Protein AF-B0W0T5-F1 (afdb_monomer_lite)

Foldseek 3Di:
DDDPCQVFDFQDDDQFKTKTWRDAAFFKTKIFMDTPDPDPDDFDWKWKWKDQDVVVVDIHTQDIDPDRMDIRGRHHGFGKIKMKMWTWHQDPPPRDTDTPDIDPITIDHHDPPALDLVNLLVCLLVVPLVSNLVSCVVPLVSQQPDDPQHGSLLSNLVVVDVSSNVSSVVSPRDQQQAGPPWSHGSLLSCLLVVVLVVNVVSVVSPHDQCDATNQQDGSLLSNLVSVDPVSNVSSVVSPHDQCRAGNVRDGSVNSSCVVPVDDPDPDDDD

Secondary structure (DSSP, 8-state):
--------EEEEE-SSEEEEEEEE-SS-EEEEEEESS--SS---EEEEEEES-GGG---EEEEEESSSEEEE-SPPTT-EEEEEEEEEEE-TTT-PEEEEEE---EEEE---SS--HHHHHHHHHTT-HHHHHHHHHH-GGGTT--BTTB-HHHHHHHHT-HHHHHHHHHTT--TT---TTT---HHHHHHHTT-HHHHHHHHHTT--TT-B-TTS-BHHHHHHHTT-HHHHHHHHHTT--TT-B-TT--BHHHHHHHHHHS-S------

Radius of gyration: 27.16 Å; chains: 1; bounding box: 78×28×78 Å

Structure (mmCIF, N/CA/C/O backbone):
data_AF-B0W0T5-F1
#
_entry.id   AF-B0W0T5-F1
#
loop_
_atom_site.group_PDB
_atom_site.id
_atom_site.type_symbol
_atom_site.label_atom_id
_atom_site.label_alt_id
_atom_site.label_comp_id
_atom_site.label_asym_id
_atom_site.label_entity_id
_atom_site.label_seq_id
_atom_site.pdbx_PDB_ins_code
_atom_site.Cartn_x
_atom_site.Cartn_y
_atom_site.Cartn_z
_atom_site.occupancy
_atom_site.B_iso_or_equiv
_atom_site.auth_seq_id
_atom_site.auth_comp_id
_atom_site.auth_asym_id
_atom_site.auth_atom_id
_atom_site.pdbx_PDB_model_num
ATOM 1 N N . MET A 1 1 ? -41.696 17.000 19.005 1.00 43.19 1 MET A N 1
ATOM 2 C CA . MET A 1 1 ? -41.778 15.576 19.389 1.00 43.19 1 MET A CA 1
ATOM 3 C C . MET A 1 1 ? -41.978 14.769 18.123 1.00 43.19 1 MET A C 1
ATOM 5 O O . MET A 1 1 ? -42.972 15.038 17.474 1.00 43.19 1 MET A O 1
ATOM 9 N N . THR A 1 2 ? -41.011 13.900 17.798 1.00 26.08 2 THR A N 1
ATOM 10 C CA . THR A 1 2 ? -41.046 12.695 16.924 1.00 26.08 2 THR A CA 1
ATOM 11 C C . THR A 1 2 ? -39.589 12.376 16.552 1.00 26.08 2 THR A C 1
ATOM 13 O O . THR A 1 2 ? -39.023 12.951 15.631 1.00 26.08 2 THR A O 1
ATOM 16 N N . THR A 1 3 ? -38.872 11.714 17.468 1.00 33.84 3 THR A N 1
ATOM 17 C CA . THR A 1 3 ? -38.389 10.324 17.297 1.00 33.84 3 THR A CA 1
ATOM 18 C C . THR A 1 3 ? -37.252 10.170 16.281 1.00 33.84 3 THR A C 1
ATOM 20 O O . THR A 1 3 ? -37.437 9.573 15.226 1.00 33.84 3 THR A O 1
ATOM 23 N N . SER A 1 4 ? -36.036 10.610 16.633 1.00 29.81 4 SER A N 1
ATOM 24 C CA . SER A 1 4 ? -34.835 9.936 16.127 1.00 29.81 4 SER A CA 1
ATOM 25 C C . SER A 1 4 ? -34.549 8.762 17.060 1.00 29.81 4 SER A C 1
ATOM 27 O O . SER A 1 4 ? -33.814 8.890 18.038 1.00 29.81 4 SER A O 1
ATOM 29 N N . LEU A 1 5 ? -35.184 7.622 16.796 1.00 37.16 5 LEU A N 1
ATOM 30 C CA . LEU A 1 5 ? -34.704 6.339 17.299 1.00 37.16 5 LEU A CA 1
ATOM 31 C C . LEU A 1 5 ? -33.315 6.125 16.686 1.00 37.16 5 LEU A C 1
ATOM 33 O O . LEU A 1 5 ? -33.179 5.540 15.615 1.00 37.16 5 LEU A O 1
ATOM 37 N N . THR A 1 6 ? -32.270 6.646 17.331 1.00 46.19 6 THR A N 1
ATOM 38 C CA . THR A 1 6 ? -30.921 6.117 17.156 1.00 46.1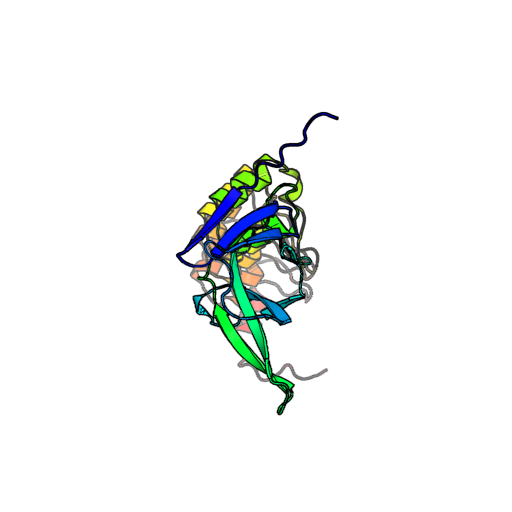9 6 THR A CA 1
ATOM 39 C C . THR A 1 6 ? -31.005 4.682 17.631 1.00 46.19 6 THR A C 1
ATOM 41 O O . THR A 1 6 ? -31.057 4.434 18.832 1.00 46.19 6 THR A O 1
ATOM 44 N N . SER A 1 7 ? -31.138 3.750 16.692 1.00 56.19 7 SER A N 1
ATOM 45 C CA . SER A 1 7 ? -31.133 2.321 16.969 1.00 56.19 7 SER A CA 1
ATOM 46 C C . SER A 1 7 ? -29.789 1.976 17.610 1.00 56.19 7 SER A C 1
ATOM 48 O O . SER A 1 7 ? -28.787 1.790 16.916 1.00 56.19 7 SER A O 1
ATOM 50 N N . GLU A 1 8 ? -29.745 1.980 18.937 1.00 71.94 8 GLU A N 1
ATOM 51 C CA . GLU A 1 8 ? -28.566 1.602 19.698 1.00 71.94 8 GLU A CA 1
ATOM 52 C C . GLU A 1 8 ? -28.256 0.136 19.398 1.00 71.94 8 GLU A C 1
ATOM 54 O O . GLU A 1 8 ? -29.043 -0.765 19.691 1.00 71.94 8 GLU A O 1
ATOM 59 N N . LYS A 1 9 ? -27.117 -0.115 18.751 1.00 83.25 9 LYS A N 1
ATOM 60 C CA . LYS A 1 9 ? -26.714 -1.473 18.384 1.00 83.25 9 LYS A CA 1
ATOM 61 C C . LYS A 1 9 ? -25.960 -2.094 19.551 1.00 83.25 9 LYS A C 1
ATOM 63 O O . LYS A 1 9 ? -24.908 -1.586 19.931 1.00 83.25 9 LYS A O 1
ATOM 68 N N . LEU A 1 10 ? -26.453 -3.209 20.083 1.00 87.12 10 LEU A N 1
ATOM 69 C CA . LEU A 1 10 ? -25.720 -3.988 21.080 1.00 87.12 10 LEU A CA 1
ATOM 70 C C . LEU A 1 10 ? -24.402 -4.491 20.465 1.00 87.12 10 LEU A C 1
ATOM 72 O O . LEU A 1 10 ? -24.407 -5.204 19.462 1.00 87.12 10 LEU A O 1
ATOM 76 N N . LEU A 1 11 ? -23.273 -4.082 21.041 1.00 82.62 11 LEU A N 1
ATOM 77 C CA . LEU A 1 11 ? -21.939 -4.528 20.626 1.00 82.62 11 LEU A CA 1
ATOM 78 C C . LEU A 1 11 ? -21.482 -5.745 21.413 1.00 82.62 11 LEU A C 1
ATOM 80 O O . LEU A 1 11 ? -20.774 -6.597 20.882 1.00 82.62 11 LEU A O 1
ATOM 84 N N . HIS A 1 12 ? -21.839 -5.779 22.690 1.00 82.38 12 HIS A N 1
ATOM 85 C CA . HIS A 1 12 ? -21.390 -6.795 23.616 1.00 82.38 12 HIS A CA 1
ATOM 86 C C . HIS A 1 12 ? -22.365 -6.895 24.781 1.00 82.38 12 HIS A C 1
ATOM 88 O O . HIS A 1 12 ? -22.849 -5.879 25.283 1.00 82.38 12 HIS A O 1
ATOM 94 N N . ALA A 1 13 ? -22.637 -8.122 25.199 1.00 83.88 13 ALA A N 1
ATOM 95 C CA . ALA A 1 13 ? -23.357 -8.427 26.416 1.00 83.88 13 ALA A CA 1
ATOM 96 C C . ALA A 1 13 ? -22.646 -9.589 27.101 1.00 83.88 13 ALA A C 1
ATOM 98 O O . ALA A 1 13 ? -22.350 -10.594 26.457 1.00 83.88 13 ALA A O 1
ATOM 99 N N . ASP A 1 14 ? -22.401 -9.425 28.388 1.00 79.62 14 ASP A N 1
ATOM 100 C CA . ASP A 1 14 ? -21.868 -10.441 29.285 1.00 79.62 14 ASP A CA 1
ATOM 101 C C . ASP A 1 14 ? -22.707 -10.438 30.579 1.00 79.62 14 ASP A C 1
ATOM 103 O O . ASP A 1 14 ? -23.635 -9.632 30.730 1.00 79.62 14 ASP A O 1
ATOM 107 N N . ALA A 1 15 ? -22.390 -11.320 31.526 1.00 74.50 15 ALA A N 1
ATOM 108 C CA . ALA A 1 15 ? -23.046 -11.436 32.824 1.00 74.50 15 ALA A CA 1
ATOM 109 C C . ALA A 1 15 ? -23.161 -10.086 33.553 1.00 74.50 15 ALA A C 1
ATOM 111 O O . ALA A 1 15 ? -24.146 -9.835 34.239 1.00 74.50 15 ALA A O 1
ATOM 112 N N . HIS A 1 16 ? -22.198 -9.180 33.353 1.00 75.81 16 HIS A N 1
ATOM 113 C CA . HIS A 1 16 ? -22.129 -7.920 34.092 1.00 75.81 16 HIS A CA 1
ATOM 114 C C . HIS A 1 16 ? -22.447 -6.677 33.254 1.00 75.81 16 HIS A C 1
ATOM 116 O O . HIS A 1 16 ? -23.051 -5.743 33.778 1.00 75.81 16 HIS A O 1
ATOM 122 N N . PHE A 1 17 ? -22.044 -6.638 31.980 1.00 80.69 17 PHE A N 1
ATOM 123 C CA . PHE A 1 17 ? -22.116 -5.436 31.142 1.00 80.69 17 PHE A CA 1
ATOM 124 C C . PHE A 1 17 ? -22.963 -5.663 29.899 1.00 80.69 17 PHE A C 1
ATOM 126 O O . PHE A 1 17 ? -22.828 -6.678 29.220 1.00 80.69 17 PHE A O 1
ATOM 133 N N . ARG A 1 18 ? -23.733 -4.643 29.522 1.00 87.44 18 ARG A N 1
ATOM 134 C CA . ARG A 1 18 ? -24.263 -4.477 28.168 1.00 87.44 18 ARG A CA 1
ATOM 135 C C . ARG A 1 18 ? -23.692 -3.202 27.584 1.00 87.44 18 ARG A C 1
ATOM 137 O O . ARG A 1 18 ? -23.860 -2.132 28.157 1.00 87.44 18 ARG A O 1
ATOM 144 N N . VAL A 1 19 ? -23.002 -3.317 26.457 1.00 88.81 19 VAL A N 1
ATOM 145 C CA . VAL A 1 19 ? -22.379 -2.187 25.766 1.00 88.81 19 VAL A CA 1
ATOM 146 C C . VAL A 1 19 ? -23.093 -1.958 24.446 1.00 88.81 19 VAL A C 1
ATOM 148 O O . VAL A 1 19 ? -23.155 -2.839 23.585 1.00 88.81 19 VAL A O 1
ATOM 151 N N . TYR A 1 20 ? -23.588 -0.743 24.276 1.00 89.81 20 TYR A N 1
ATOM 152 C CA . TYR A 1 20 ? -24.306 -0.276 23.106 1.00 89.81 20 TYR A CA 1
ATOM 153 C C . TYR A 1 20 ? -23.454 0.715 22.320 1.00 89.81 20 TYR A C 1
ATOM 155 O O . TYR A 1 20 ? -22.785 1.590 22.874 1.00 89.81 20 TYR A O 1
ATOM 163 N N . LEU A 1 21 ? -23.499 0.591 21.000 1.00 88.94 21 LEU A N 1
ATOM 164 C CA . LEU A 1 21 ? -22.973 1.578 20.073 1.00 88.94 21 LEU A CA 1
ATOM 165 C C . LEU A 1 21 ? -23.977 2.724 19.953 1.00 88.94 21 LEU A C 1
ATOM 167 O O . LEU A 1 21 ? -25.096 2.515 19.485 1.00 88.94 21 LEU A O 1
ATOM 171 N N . THR A 1 22 ? -23.557 3.929 20.327 1.00 88.12 22 THR A N 1
ATOM 172 C CA . THR A 1 22 ? -24.389 5.140 20.220 1.00 88.12 22 THR A CA 1
ATOM 173 C C . THR A 1 22 ? -24.015 5.998 19.025 1.00 88.12 22 THR A C 1
ATOM 175 O O . THR A 1 22 ? -24.871 6.628 18.410 1.00 88.12 22 THR A O 1
ATOM 178 N N . LYS A 1 23 ? -22.726 6.030 18.674 1.00 83.62 23 LYS A N 1
ATOM 179 C CA . LYS A 1 23 ? -22.216 6.825 17.559 1.00 83.62 23 LYS A CA 1
ATOM 180 C C . LYS A 1 23 ? -21.109 6.069 16.848 1.00 83.62 23 LYS A C 1
ATOM 182 O O . LYS A 1 23 ? -20.213 5.525 17.480 1.00 83.62 23 LYS A O 1
ATOM 187 N N . GLN A 1 24 ? -21.125 6.079 15.528 1.00 82.00 24 GLN A N 1
ATOM 188 C CA . GLN A 1 24 ? -20.044 5.524 14.726 1.00 82.00 24 GLN A CA 1
ATOM 189 C C . GLN A 1 24 ? -19.794 6.489 13.578 1.00 82.00 24 GLN A C 1
ATOM 191 O O . GLN A 1 24 ? -20.719 6.879 12.877 1.00 82.00 24 GLN A O 1
ATOM 196 N N . THR A 1 25 ? -18.559 6.951 13.444 1.00 75.75 25 THR A N 1
ATOM 197 C CA . THR A 1 25 ? -18.150 7.898 12.397 1.00 75.75 25 THR A CA 1
ATOM 198 C C . THR A 1 25 ? -16.776 7.498 11.863 1.00 75.75 25 THR A C 1
ATOM 200 O O . THR A 1 25 ? -16.216 6.477 12.267 1.00 75.75 25 THR A O 1
ATOM 203 N N . THR A 1 26 ? -16.204 8.326 10.991 1.00 70.06 26 THR A N 1
ATOM 204 C CA . THR A 1 26 ? -14.867 8.130 10.417 1.00 70.06 26 THR A CA 1
ATOM 205 C C . THR A 1 26 ? -13.738 8.217 11.452 1.00 70.06 26 THR A C 1
ATOM 207 O O . THR A 1 26 ? -12.742 7.514 11.320 1.00 70.06 26 THR A O 1
ATOM 210 N N . SER A 1 27 ? -13.872 9.037 12.499 1.00 76.88 27 SER A N 1
ATOM 211 C CA . SER A 1 27 ? -12.811 9.257 13.504 1.00 76.88 27 SER A CA 1
ATOM 212 C C . SER A 1 27 ? -13.282 9.186 14.953 1.00 76.88 27 SER A C 1
ATOM 214 O O . SER A 1 27 ? -12.505 9.407 15.886 1.00 76.88 27 SER A O 1
ATOM 216 N N . THR A 1 28 ? -14.565 8.898 15.161 1.00 84.44 28 THR A N 1
ATOM 217 C CA . THR A 1 28 ? -15.159 8.812 16.494 1.00 84.44 28 THR A CA 1
ATOM 218 C C . THR A 1 28 ? -16.041 7.585 16.626 1.00 84.44 28 THR A C 1
ATOM 220 O O . THR A 1 28 ? -16.782 7.242 15.698 1.00 84.44 28 THR A O 1
ATOM 223 N N . ILE A 1 29 ? -15.959 6.944 17.788 1.00 88.12 29 ILE A N 1
ATOM 224 C CA . ILE A 1 29 ? -16.852 5.863 18.189 1.00 88.12 29 ILE A CA 1
ATOM 225 C C . ILE A 1 29 ? -17.407 6.208 19.569 1.00 88.12 29 ILE A C 1
ATOM 227 O O . ILE A 1 29 ? -16.659 6.499 20.501 1.00 88.12 29 ILE A O 1
ATOM 231 N N . GLY A 1 30 ? -18.729 6.226 19.666 1.00 89.69 30 GLY A N 1
ATOM 232 C CA . GLY A 1 30 ? -19.492 6.452 20.877 1.00 89.69 30 GLY A CA 1
ATOM 233 C C . GLY A 1 30 ? -20.049 5.151 21.426 1.00 89.69 30 GLY A C 1
ATOM 234 O O . GLY A 1 30 ? -20.623 4.353 20.681 1.00 89.69 30 GLY A O 1
ATOM 235 N N . PHE A 1 31 ? -19.901 4.972 22.730 1.00 91.06 31 PHE A N 1
ATOM 236 C CA . PHE A 1 31 ? -20.435 3.841 23.468 1.00 91.06 31 PHE A CA 1
ATOM 237 C C . PHE A 1 31 ? -21.294 4.341 24.621 1.00 91.06 31 PHE A C 1
ATOM 239 O O . PHE A 1 31 ? -21.000 5.377 25.218 1.00 91.06 31 PHE A O 1
ATOM 246 N N . ARG A 1 32 ? -22.322 3.571 24.950 1.00 91.19 32 ARG A N 1
ATOM 247 C CA . ARG A 1 32 ? -23.075 3.650 26.201 1.00 91.19 32 ARG A CA 1
ATOM 248 C C . ARG A 1 32 ? -23.056 2.267 26.821 1.00 91.19 32 ARG A C 1
ATOM 250 O O . ARG A 1 32 ? -23.092 1.281 26.087 1.00 91.19 32 ARG A O 1
ATOM 257 N N . TRP A 1 33 ? -22.956 2.174 28.134 1.00 89.94 33 TRP A N 1
ATOM 258 C CA . TRP A 1 33 ? -23.000 0.887 28.813 1.00 89.94 33 TRP A CA 1
ATOM 259 C C . TRP A 1 33 ? -23.976 0.920 29.972 1.00 89.94 33 TRP A C 1
ATOM 261 O O . TRP A 1 33 ? -24.101 1.932 30.652 1.00 89.94 33 TRP A O 1
ATOM 271 N N . ASP A 1 34 ? -24.614 -0.222 30.188 1.00 87.44 34 ASP A N 1
ATOM 272 C CA . ASP A 1 34 ? -25.500 -0.490 31.311 1.00 87.44 34 ASP A CA 1
ATOM 273 C C . ASP A 1 34 ? -25.025 -1.755 32.026 1.00 87.44 34 ASP A C 1
ATOM 275 O O . ASP A 1 34 ? -24.369 -2.616 31.426 1.00 87.44 34 ASP A O 1
ATOM 279 N N . PHE A 1 35 ? -25.385 -1.892 33.300 1.00 82.56 35 PHE A N 1
ATOM 280 C CA . PHE A 1 35 ? -25.158 -3.133 34.028 1.00 82.56 35 PHE A CA 1
ATOM 281 C C . PHE A 1 35 ? -26.371 -4.050 33.945 1.00 82.56 35 PHE A C 1
ATOM 283 O O . PHE A 1 35 ? -27.515 -3.600 34.011 1.00 82.56 35 PHE A O 1
ATOM 290 N N . THR A 1 36 ? -26.109 -5.348 33.819 1.00 76.25 36 THR A N 1
ATOM 291 C CA . THR A 1 36 ? -27.157 -6.377 33.874 1.00 76.25 36 THR A CA 1
ATOM 292 C C . THR A 1 36 ? -27.713 -6.520 35.295 1.00 76.25 36 THR A C 1
ATOM 294 O O . THR A 1 36 ? -28.901 -6.773 35.466 1.00 76.25 36 THR A O 1
ATOM 297 N N . GLU A 1 37 ? -26.869 -6.283 36.302 1.00 74.75 37 GLU A N 1
ATOM 298 C CA . GLU A 1 37 ? -27.216 -6.261 37.723 1.00 74.75 37 GLU A CA 1
ATOM 299 C C . GLU A 1 37 ? -26.702 -4.965 38.361 1.00 74.75 37 GLU A C 1
ATOM 301 O O . GLU A 1 37 ? -25.606 -4.517 38.006 1.00 74.75 37 GLU A O 1
ATOM 306 N N . PRO A 1 38 ? -27.435 -4.355 39.310 1.00 69.38 38 PRO A N 1
ATOM 307 C CA . PRO A 1 38 ? -26.933 -3.196 40.035 1.00 69.38 38 PRO A CA 1
ATOM 308 C C . PRO A 1 38 ? -25.589 -3.532 40.688 1.00 69.38 38 PRO A C 1
ATOM 310 O O . PRO A 1 38 ? -25.411 -4.597 41.281 1.00 69.38 38 PRO A O 1
ATOM 313 N N . LEU A 1 39 ? -24.621 -2.624 40.556 1.00 67.62 39 LEU A N 1
ATOM 314 C CA . LEU A 1 39 ? -23.343 -2.762 41.244 1.00 67.62 39 LEU A CA 1
ATOM 315 C C . LEU A 1 39 ? -23.615 -2.803 42.753 1.00 67.62 39 LEU A C 1
ATOM 317 O O . LEU A 1 39 ? -24.067 -1.816 43.325 1.00 67.62 39 LEU A O 1
ATOM 321 N N . ALA A 1 40 ? -23.330 -3.942 43.387 1.00 63.88 40 ALA A N 1
ATOM 322 C CA . ALA A 1 40 ? -23.451 -4.109 44.838 1.00 63.88 40 ALA A CA 1
ATOM 323 C C . ALA A 1 40 ? -22.491 -3.193 45.623 1.00 63.88 40 ALA A C 1
ATOM 325 O O . ALA A 1 40 ? -22.645 -2.991 46.822 1.00 63.88 40 ALA A O 1
ATOM 326 N N . GLU A 1 41 ? -21.495 -2.641 44.935 1.00 68.94 41 GLU A N 1
ATOM 327 C CA . GLU A 1 41 ? -20.380 -1.898 45.490 1.00 68.94 41 GLU A CA 1
ATOM 328 C C . GLU A 1 41 ? -20.287 -0.501 44.847 1.00 68.94 41 GLU A C 1
ATOM 330 O O . GLU A 1 41 ? -20.342 -0.409 43.616 1.00 68.94 41 GLU A O 1
ATOM 335 N N . PRO A 1 42 ? -20.108 0.588 45.628 1.00 71.44 42 PRO A N 1
ATOM 336 C CA . PRO A 1 42 ? -19.939 1.933 45.075 1.00 71.44 42 PRO A CA 1
ATOM 337 C C . PRO A 1 42 ? -18.708 2.022 44.162 1.00 71.44 42 PRO A C 1
ATOM 339 O O . PRO A 1 42 ? -17.675 1.407 44.427 1.00 71.44 42 PRO A O 1
ATOM 342 N N . PHE A 1 43 ? -18.803 2.784 43.080 1.00 79.81 43 PHE A N 1
ATOM 343 C CA . PHE A 1 43 ? -17.705 2.992 42.139 1.00 79.81 43 PHE A CA 1
ATOM 344 C C . PHE A 1 43 ? -17.434 4.483 41.978 1.00 79.81 43 PHE A C 1
ATOM 346 O O . PHE A 1 43 ? -18.361 5.289 42.048 1.00 79.81 43 PHE A O 1
ATOM 353 N N . ASP A 1 44 ? -16.181 4.822 41.685 1.00 77.38 44 ASP A N 1
ATOM 354 C CA . ASP A 1 44 ? -15.770 6.219 41.524 1.00 77.38 44 ASP A CA 1
ATOM 355 C C . ASP A 1 44 ? -15.538 6.570 40.062 1.00 77.38 44 ASP A C 1
ATOM 357 O O . ASP A 1 44 ? -15.729 7.714 39.655 1.00 77.38 44 ASP A O 1
ATOM 361 N N . LEU A 1 45 ? -15.078 5.606 39.255 1.00 86.50 45 LEU A N 1
ATOM 362 C CA . LEU A 1 45 ? -14.578 5.932 37.927 1.00 86.50 45 LEU A CA 1
ATOM 363 C C . LEU A 1 45 ? -14.662 4.768 36.942 1.00 86.50 45 LEU A C 1
ATOM 365 O O . LEU A 1 45 ? -14.326 3.623 37.248 1.00 86.50 45 LEU A O 1
ATOM 369 N N . PHE A 1 46 ? -15.025 5.097 35.707 1.00 87.38 46 PHE A N 1
ATOM 370 C CA . PHE A 1 46 ? -14.865 4.233 34.550 1.00 87.38 46 PHE A CA 1
ATOM 371 C C . PHE A 1 46 ? -13.573 4.567 33.812 1.00 87.38 46 PHE A C 1
ATOM 373 O O . PHE A 1 46 ? -13.271 5.729 33.531 1.00 87.38 46 PHE A O 1
ATOM 380 N N . LYS A 1 47 ? -12.843 3.519 33.433 1.00 91.31 47 LYS A N 1
ATOM 381 C CA . LYS A 1 47 ? -11.655 3.591 32.583 1.00 91.31 47 LYS A CA 1
ATOM 382 C C . LYS A 1 47 ? -11.896 2.805 31.307 1.00 91.31 47 LYS A C 1
ATOM 384 O O . LYS A 1 47 ? -12.053 1.583 31.355 1.00 91.31 47 LYS A O 1
ATOM 389 N N . VAL A 1 48 ? -11.860 3.483 30.164 1.00 90.62 48 VAL A N 1
ATOM 390 C CA . VAL A 1 48 ? -11.985 2.837 28.850 1.00 90.62 48 VAL A CA 1
ATOM 391 C C . VAL A 1 48 ? -10.620 2.768 28.192 1.00 90.62 48 VAL A C 1
ATOM 393 O O . VAL A 1 48 ? -9.906 3.768 28.101 1.00 90.62 48 VAL A O 1
ATOM 396 N N . GLU A 1 49 ? -10.265 1.584 27.710 1.00 91.06 49 GLU A N 1
ATOM 397 C CA . GLU A 1 49 ? -8.992 1.329 27.046 1.00 91.06 49 GLU A CA 1
ATOM 398 C C . GLU A 1 49 ? -9.231 0.840 25.618 1.00 91.06 49 GLU A C 1
ATOM 400 O O . GLU A 1 49 ? -10.135 0.038 25.372 1.00 91.06 49 GLU A O 1
ATOM 405 N N . LYS A 1 50 ? -8.405 1.310 24.678 1.00 90.88 50 LYS A N 1
ATOM 406 C CA . LYS A 1 50 ? -8.384 0.845 23.289 1.00 90.88 50 LYS A CA 1
ATOM 407 C C . LYS A 1 50 ? -7.122 0.043 23.014 1.00 90.88 50 LYS A C 1
ATOM 409 O O . LYS A 1 50 ? -6.051 0.332 23.538 1.00 90.88 50 LYS A O 1
ATOM 414 N N . CYS A 1 51 ? -7.228 -0.904 22.099 1.00 86.44 51 CYS A N 1
ATOM 415 C CA . CYS A 1 51 ? -6.104 -1.629 21.540 1.00 86.44 51 CYS A CA 1
ATOM 416 C C . CYS A 1 51 ? -6.288 -1.763 20.027 1.00 86.44 51 CYS A C 1
ATOM 418 O O . CYS A 1 51 ? -7.353 -2.152 19.543 1.00 86.44 51 CYS A O 1
ATOM 420 N N . TYR A 1 52 ? -5.235 -1.446 19.273 1.00 71.94 52 TYR A N 1
ATOM 421 C CA . TYR A 1 52 ? -5.217 -1.592 17.815 1.00 71.94 52 TYR A CA 1
ATOM 422 C C . TYR A 1 52 ? -5.178 -3.064 17.373 1.00 71.94 52 TYR A C 1
ATOM 424 O O . TYR A 1 52 ? -5.739 -3.439 16.350 1.00 71.94 52 TYR A O 1
ATOM 432 N N . SER A 1 53 ? -4.500 -3.916 18.143 1.00 67.44 53 SER A N 1
ATOM 433 C CA . SER A 1 53 ? -4.402 -5.349 17.880 1.00 67.44 53 SER A CA 1
ATOM 434 C C . SER A 1 53 ? -4.266 -6.089 19.197 1.00 67.44 53 SER A C 1
ATOM 436 O O . SER A 1 53 ? -3.240 -5.962 19.868 1.00 67.44 53 SER A O 1
ATOM 438 N N . CYS A 1 54 ? -5.266 -6.906 19.534 1.00 56.78 54 CYS A N 1
ATOM 439 C CA . CYS A 1 54 ? -5.271 -7.706 20.760 1.00 56.78 54 CYS A CA 1
ATOM 440 C C . CYS A 1 54 ? -4.013 -8.583 20.915 1.00 56.78 54 CYS A C 1
ATOM 442 O O . CYS A 1 54 ? -3.625 -8.891 22.035 1.00 56.78 54 CYS A O 1
ATOM 444 N N . LYS A 1 55 ? -3.322 -8.914 19.813 1.00 54.81 55 LYS A N 1
ATOM 445 C CA . LYS A 1 55 ? -2.079 -9.702 19.820 1.00 54.81 55 LYS A CA 1
ATOM 446 C C . LYS A 1 55 ? -0.866 -8.967 20.401 1.00 54.81 55 LYS A C 1
ATOM 448 O O . LYS A 1 55 ? 0.079 -9.625 20.811 1.00 54.81 55 LYS A O 1
ATOM 453 N N . ARG A 1 56 ? -0.851 -7.628 20.403 1.00 60.19 56 ARG A N 1
ATOM 454 C CA . ARG A 1 56 ? 0.302 -6.839 20.884 1.00 60.19 56 ARG A CA 1
ATOM 455 C C . ARG A 1 56 ? 0.201 -6.430 22.354 1.00 60.19 56 ARG A C 1
ATOM 457 O O . ARG A 1 56 ? 1.151 -5.858 22.863 1.00 60.19 56 ARG A O 1
ATOM 464 N N . ASN A 1 57 ? -0.933 -6.697 23.009 1.00 67.69 57 ASN A N 1
ATOM 465 C CA . ASN A 1 57 ? -1.214 -6.399 24.421 1.00 67.69 57 ASN A CA 1
ATOM 466 C C . ASN A 1 57 ? -0.903 -4.958 24.896 1.00 67.69 57 ASN A C 1
ATOM 468 O O . ASN A 1 57 ? -0.844 -4.698 26.094 1.00 67.69 57 ASN A O 1
ATOM 472 N N . LEU A 1 58 ? -0.756 -4.015 23.963 1.00 81.94 58 LEU A N 1
ATOM 473 C CA . LEU A 1 58 ? -0.568 -2.589 24.220 1.00 81.94 58 LEU A CA 1
ATOM 474 C C . LEU A 1 58 ? -1.945 -1.922 24.260 1.00 81.94 58 LEU A C 1
ATOM 476 O O . LEU A 1 58 ? -2.606 -1.793 23.225 1.00 81.94 58 LEU A O 1
ATOM 480 N N . TRP A 1 59 ? -2.391 -1.573 25.464 1.00 87.44 59 TRP A N 1
ATOM 481 C CA . TRP A 1 59 ? -3.684 -0.944 25.724 1.00 87.44 59 TRP A CA 1
ATOM 482 C C . TRP A 1 59 ? -3.480 0.530 26.070 1.00 87.44 59 TRP A C 1
ATOM 484 O O . TRP A 1 59 ? -2.830 0.844 27.063 1.00 87.44 59 TRP A O 1
ATOM 494 N N . ASP A 1 60 ? -4.070 1.417 25.274 1.00 88.50 60 ASP A N 1
ATOM 495 C CA . ASP A 1 60 ? -4.053 2.856 25.525 1.00 88.50 60 ASP A CA 1
ATOM 496 C C . ASP A 1 60 ? -5.317 3.258 26.273 1.00 88.50 60 ASP A C 1
ATOM 498 O O . ASP A 1 60 ? -6.423 2.871 25.884 1.00 88.50 60 ASP A O 1
ATOM 502 N N . VAL A 1 61 ? -5.186 4.097 27.294 1.00 89.31 61 VAL A N 1
ATOM 503 C CA . VAL A 1 61 ? -6.354 4.660 27.973 1.00 89.31 61 VAL A CA 1
ATOM 504 C C . VAL A 1 61 ? -6.934 5.789 27.128 1.00 89.31 61 VAL A C 1
ATOM 506 O O . VAL A 1 61 ? -6.224 6.722 26.762 1.00 89.31 61 VAL A O 1
ATOM 509 N N . VAL A 1 62 ? -8.224 5.705 26.806 1.00 89.38 62 VAL A N 1
ATOM 510 C CA . VAL A 1 62 ? -8.920 6.703 25.976 1.00 89.38 62 VAL A CA 1
ATOM 511 C C . VAL A 1 62 ? -9.910 7.551 26.750 1.00 89.38 62 VAL A C 1
ATOM 513 O O . VAL A 1 62 ? -10.322 8.598 26.257 1.00 89.38 62 VAL A O 1
ATOM 516 N N . HIS A 1 63 ? -10.314 7.106 27.938 1.00 89.69 63 HIS A N 1
ATOM 517 C CA . HIS A 1 63 ? -11.271 7.837 28.749 1.00 89.69 63 HIS A CA 1
ATOM 518 C C . HIS A 1 63 ? -11.170 7.484 30.227 1.00 89.69 63 HIS A C 1
ATOM 520 O O . HIS A 1 63 ? -10.992 6.317 30.584 1.00 89.69 63 HIS A O 1
ATOM 526 N N . TRP A 1 64 ? -11.373 8.520 31.035 1.00 88.88 64 TRP A N 1
ATOM 527 C CA . TRP A 1 64 ? -11.628 8.482 32.464 1.00 88.88 64 TRP A CA 1
ATOM 528 C C . TRP A 1 64 ? -12.878 9.322 32.729 1.00 88.88 64 TRP A C 1
ATOM 530 O O . TRP A 1 64 ? -12.939 10.469 32.279 1.00 88.88 64 TRP A O 1
ATOM 540 N N . GLY A 1 65 ? -13.871 8.771 33.423 1.00 87.50 65 GLY A N 1
ATOM 541 C CA . GLY A 1 65 ? -15.083 9.521 33.748 1.00 87.50 65 GLY A CA 1
ATOM 542 C C . GLY A 1 65 ? -16.097 8.732 34.564 1.00 87.50 65 GLY A C 1
ATOM 543 O O . GLY A 1 65 ? -16.008 7.516 34.680 1.00 87.50 65 GLY A O 1
ATOM 544 N N . THR A 1 66 ? -17.062 9.439 35.142 1.00 84.50 66 THR A N 1
ATOM 545 C CA . THR A 1 66 ? -18.181 8.875 35.921 1.00 84.50 66 THR A CA 1
ATOM 546 C C . THR A 1 66 ? -19.428 8.624 35.072 1.00 84.50 66 THR A C 1
ATOM 548 O O . THR A 1 66 ? -20.390 8.016 35.531 1.00 84.50 66 THR A O 1
ATOM 551 N N . GLY A 1 67 ? -19.432 9.109 33.828 1.00 83.06 67 GLY A N 1
ATOM 552 C CA . GLY A 1 67 ? -20.565 8.984 32.921 1.00 83.06 67 GLY A CA 1
ATOM 553 C C . GLY A 1 67 ? -20.721 7.573 32.360 1.00 83.06 67 GLY A C 1
ATOM 554 O O . GLY A 1 67 ? -19.744 6.885 32.094 1.00 83.06 67 GLY A O 1
ATOM 555 N N . TRP A 1 68 ? -21.967 7.191 32.090 1.00 85.44 68 TRP A N 1
ATOM 556 C CA . TRP A 1 68 ? -22.377 5.910 31.492 1.00 85.44 68 TRP A CA 1
ATOM 557 C C . TRP A 1 68 ? -22.176 5.839 29.970 1.00 85.44 68 TRP A C 1
ATOM 559 O O . TRP A 1 68 ? -22.625 4.911 29.298 1.00 85.44 68 TRP A O 1
ATOM 569 N N . SER A 1 69 ? -21.560 6.871 29.395 1.00 88.94 69 SER A N 1
ATOM 570 C CA . SER A 1 69 ? -21.326 6.980 27.963 1.00 88.94 69 SER A CA 1
ATOM 571 C C . SER A 1 69 ? -20.028 7.718 27.682 1.00 88.94 69 SER A C 1
ATOM 573 O O . SER A 1 69 ? -19.618 8.604 28.432 1.00 88.94 69 SER A O 1
ATOM 575 N N . VAL A 1 70 ? -19.394 7.368 26.568 1.00 91.44 70 VAL A N 1
ATOM 576 C CA . VAL A 1 70 ? -18.165 8.002 26.100 1.00 91.44 70 VAL A CA 1
ATOM 577 C C . VAL A 1 7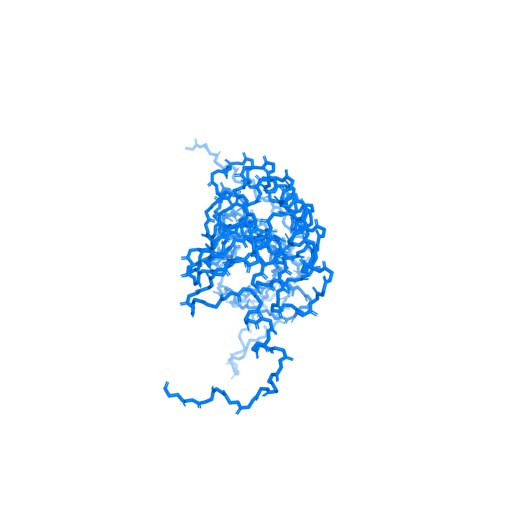0 ? -18.198 8.147 24.592 1.00 91.44 70 VAL A C 1
ATOM 579 O O . VAL A 1 70 ? -18.682 7.266 23.887 1.00 91.44 70 VAL A O 1
ATOM 582 N N . VAL A 1 71 ? -17.614 9.228 24.080 1.00 90.50 71 VAL A N 1
ATOM 583 C CA . VAL A 1 71 ? -17.260 9.347 22.664 1.00 90.50 71 VAL A CA 1
ATOM 584 C C . VAL A 1 71 ? -15.746 9.368 22.552 1.00 90.50 71 VAL A C 1
ATOM 586 O O . VAL A 1 71 ? -15.104 10.374 22.851 1.00 90.50 71 VAL A O 1
ATOM 589 N N . VAL A 1 72 ? -15.173 8.252 22.108 1.00 87.62 72 VAL A N 1
ATOM 590 C CA . VAL A 1 72 ? -13.746 8.152 21.809 1.00 87.62 72 VAL A CA 1
ATOM 591 C C . VAL A 1 72 ? -13.488 8.891 20.502 1.00 87.62 72 VAL A C 1
ATOM 593 O O . VAL A 1 72 ? -14.078 8.564 19.471 1.00 87.62 72 VAL A O 1
ATOM 596 N N . ARG A 1 73 ? -12.630 9.911 20.556 1.00 85.44 73 ARG A N 1
ATOM 597 C CA . ARG A 1 73 ? -12.252 10.755 19.414 1.00 85.44 73 ARG A CA 1
ATOM 598 C C . ARG A 1 73 ? -10.851 10.411 18.916 1.00 85.44 73 ARG A C 1
ATOM 600 O O . ARG A 1 73 ? -10.146 9.616 19.534 1.00 85.44 73 ARG A O 1
ATOM 607 N N . SER A 1 74 ? -10.459 11.033 17.805 1.00 80.31 74 SER A N 1
ATOM 608 C CA . SER A 1 74 ? -9.125 10.884 17.208 1.00 80.31 74 SER A CA 1
ATOM 609 C C . SER A 1 74 ? -8.776 9.430 16.879 1.00 80.31 74 SER A C 1
ATOM 611 O O . SER A 1 74 ? -7.615 9.027 16.932 1.00 80.31 74 SER A O 1
ATOM 613 N N . LEU A 1 75 ? -9.793 8.629 16.552 1.00 80.75 75 LEU A N 1
ATOM 614 C CA . LEU A 1 75 ? -9.602 7.287 16.032 1.00 80.75 75 LEU A CA 1
ATOM 615 C C . LEU A 1 75 ? -9.240 7.373 14.561 1.00 80.75 75 LEU A C 1
ATOM 617 O O . LEU A 1 75 ? -9.693 8.247 13.819 1.00 80.75 75 LEU A O 1
ATOM 621 N N . GLU A 1 76 ? -8.416 6.437 14.138 1.00 71.12 76 GLU A N 1
ATOM 622 C CA . GLU A 1 76 ? -8.042 6.350 12.751 1.00 71.12 76 GLU A CA 1
ATOM 623 C C . GLU A 1 76 ? -9.156 5.705 11.917 1.00 71.12 76 GLU A C 1
ATOM 625 O O . GLU A 1 76 ? -9.870 4.803 12.365 1.00 71.12 76 GLU A O 1
ATOM 630 N N . GLN A 1 77 ? -9.280 6.165 10.674 1.00 71.31 77 GLN A N 1
ATOM 631 C CA . GLN A 1 77 ? -10.279 5.684 9.722 1.00 71.31 77 GLN A CA 1
ATOM 632 C C . GLN A 1 77 ? -10.009 4.234 9.302 1.00 71.31 77 GLN A C 1
ATOM 634 O O . GLN A 1 77 ? -8.853 3.840 9.118 1.00 71.31 77 GLN A O 1
ATOM 639 N N . ASN A 1 78 ? -11.090 3.483 9.084 1.00 64.62 78 ASN A N 1
ATOM 640 C CA . ASN A 1 78 ? -11.118 2.106 8.584 1.00 64.62 78 ASN A CA 1
ATOM 641 C C . ASN A 1 78 ? -10.330 1.103 9.433 1.00 64.62 78 ASN A C 1
ATOM 643 O O . ASN A 1 78 ? -9.726 0.166 8.908 1.00 64.62 78 ASN A O 1
ATOM 647 N N . LEU A 1 79 ? -10.319 1.296 10.751 1.00 71.25 79 LEU A N 1
ATOM 648 C CA . LEU A 1 79 ? -9.631 0.397 11.666 1.00 71.25 79 LEU A CA 1
ATOM 649 C C . LEU A 1 79 ? -10.605 -0.233 12.645 1.00 71.25 79 LEU A C 1
ATOM 651 O O . LEU A 1 79 ? -11.487 0.422 13.198 1.00 71.25 79 LEU A O 1
ATOM 655 N N . CYS A 1 80 ? -10.427 -1.538 12.838 1.00 80.75 80 CYS A N 1
ATOM 656 C CA . CYS A 1 80 ? -11.069 -2.269 13.911 1.00 80.75 80 CYS A CA 1
ATOM 657 C C . CYS A 1 80 ? -10.239 -2.069 15.175 1.00 80.75 80 CYS A C 1
ATOM 659 O O . CYS A 1 80 ? -9.059 -2.410 15.216 1.00 80.75 80 CYS A O 1
ATOM 661 N N . TYR A 1 81 ? -10.882 -1.560 16.211 1.00 85.81 81 TYR A N 1
ATOM 662 C CA . TYR A 1 81 ? -10.314 -1.407 17.535 1.00 85.81 81 TYR A CA 1
ATOM 663 C C . TYR A 1 81 ? -10.944 -2.424 18.473 1.00 85.81 81 TYR A C 1
ATOM 665 O O . TYR A 1 81 ? -12.126 -2.752 18.372 1.00 85.81 81 TYR A O 1
ATOM 673 N N . SER A 1 82 ? -10.125 -2.932 19.381 1.00 89.50 82 SER A N 1
ATOM 674 C CA . SER A 1 82 ? -10.584 -3.690 20.536 1.00 89.50 82 SER A CA 1
ATOM 675 C C . SER A 1 82 ? -10.700 -2.731 21.711 1.00 89.50 82 SER A C 1
ATOM 677 O O . SER A 1 82 ? -9.779 -1.957 21.960 1.00 89.50 82 SER A O 1
ATOM 679 N N . PHE A 1 83 ? -11.814 -2.775 22.420 1.00 90.38 83 PHE A N 1
ATOM 680 C CA . PHE A 1 83 ? -12.087 -1.940 23.576 1.00 90.38 83 PHE A CA 1
ATOM 681 C C . PHE A 1 83 ? -12.380 -2.811 24.788 1.00 90.38 83 PHE A C 1
ATOM 683 O O . PHE A 1 83 ? -12.840 -3.946 24.659 1.00 90.38 83 PHE A O 1
ATOM 690 N N . ARG A 1 84 ? -12.104 -2.263 25.967 1.00 90.50 84 ARG A N 1
ATOM 691 C CA . ARG A 1 84 ? -12.541 -2.820 27.246 1.00 90.50 84 ARG A CA 1
ATOM 692 C C . ARG A 1 84 ? -12.828 -1.693 28.226 1.00 90.50 84 ARG A C 1
ATOM 694 O O . ARG A 1 84 ? -12.210 -0.628 28.148 1.00 90.50 84 ARG A O 1
ATOM 701 N N . ILE A 1 85 ? -13.758 -1.943 29.135 1.00 90.12 85 ILE A N 1
ATOM 702 C CA . ILE A 1 85 ? -14.197 -1.002 30.160 1.00 90.12 85 ILE A CA 1
ATOM 703 C C . ILE A 1 85 ? -13.829 -1.598 31.517 1.00 90.12 85 ILE A C 1
ATOM 705 O O . ILE A 1 85 ? -14.102 -2.768 31.783 1.00 90.12 85 ILE A O 1
ATOM 709 N N . ASN A 1 86 ? -13.197 -0.798 32.370 1.00 89.88 86 ASN A N 1
ATOM 710 C CA . ASN A 1 86 ? -12.885 -1.164 33.746 1.00 89.88 86 ASN A CA 1
ATOM 711 C C . ASN A 1 86 ? -13.637 -0.236 34.701 1.00 89.88 86 ASN A C 1
ATOM 713 O O . ASN A 1 86 ? -13.703 0.972 34.466 1.00 89.88 86 ASN A O 1
ATOM 717 N N . VAL A 1 87 ? -14.165 -0.811 35.776 1.00 88.12 87 VAL A N 1
ATOM 718 C CA . VAL A 1 87 ? -14.819 -0.097 36.876 1.00 88.12 87 VAL A CA 1
ATOM 719 C C . VAL A 1 87 ? -13.851 -0.057 38.040 1.00 88.12 87 VAL A C 1
ATOM 721 O O . VAL A 1 87 ? -13.319 -1.097 38.443 1.00 88.12 87 VAL A O 1
ATOM 724 N N . LEU A 1 88 ? -13.606 1.144 38.547 1.00 88.31 88 LEU A N 1
ATOM 725 C CA . LEU A 1 88 ? -12.571 1.408 39.529 1.00 88.31 88 LEU A CA 1
ATOM 726 C C . LEU A 1 88 ? -13.156 2.099 40.758 1.00 88.31 88 LEU A C 1
ATOM 728 O O . LEU A 1 88 ? -14.066 2.925 40.647 1.00 88.31 88 LEU A O 1
ATOM 732 N N . ARG A 1 89 ? -12.566 1.783 41.910 1.00 86.81 89 ARG A N 1
ATOM 733 C CA . ARG A 1 89 ? -12.715 2.538 43.156 1.00 86.81 89 ARG A CA 1
ATOM 734 C C . ARG A 1 89 ? -11.352 3.053 43.589 1.00 86.81 89 ARG A C 1
ATOM 736 O O . ARG A 1 89 ? -10.373 2.316 43.511 1.00 86.81 89 ARG A O 1
ATOM 743 N N . GLN A 1 90 ? -11.271 4.299 44.015 1.00 84.81 90 GLN A N 1
ATOM 744 C CA . GLN A 1 90 ? -10.079 4.854 44.626 1.00 84.81 90 GLN A CA 1
ATOM 745 C C . GLN A 1 90 ? -10.045 4.459 46.104 1.00 84.81 90 GLN A C 1
ATOM 747 O O . GLN A 1 90 ? -11.012 4.658 46.829 1.00 84.81 90 GLN A O 1
ATOM 752 N N . ASN A 1 91 ? -8.940 3.863 46.548 1.00 83.44 91 ASN A N 1
ATOM 753 C CA . ASN A 1 91 ? -8.762 3.561 47.962 1.00 83.44 91 ASN A CA 1
ATOM 754 C C . ASN A 1 91 ? -8.522 4.866 48.736 1.00 83.44 91 ASN A C 1
ATOM 756 O O . ASN A 1 91 ? -7.661 5.651 48.331 1.00 83.44 91 ASN A O 1
ATOM 760 N N . GLU A 1 92 ? -9.247 5.083 49.834 1.00 77.81 92 GLU A N 1
ATOM 761 C CA . GLU A 1 92 ? -9.160 6.324 50.622 1.00 77.81 92 GLU A CA 1
ATOM 762 C C . GLU A 1 92 ? -7.798 6.477 51.318 1.00 77.81 92 GLU A C 1
ATOM 764 O O . GLU A 1 92 ? -7.313 7.592 51.482 1.00 77.81 92 GLU A O 1
ATOM 769 N N . GLU A 1 93 ? -7.148 5.362 51.665 1.00 79.19 93 GLU A N 1
ATOM 770 C CA . GLU A 1 93 ? -5.886 5.361 52.419 1.00 79.19 93 GLU A CA 1
ATOM 771 C C . GLU A 1 93 ? -4.647 5.603 51.536 1.00 79.19 93 GLU A C 1
ATOM 773 O O . GLU A 1 93 ? -3.759 6.369 51.902 1.00 79.19 93 GLU A O 1
ATOM 778 N N . ASP A 1 94 ? -4.601 4.995 50.343 1.00 80.88 94 ASP A N 1
ATOM 779 C CA . ASP A 1 94 ? -3.407 4.981 49.476 1.00 80.88 94 ASP A CA 1
ATOM 780 C C . ASP A 1 94 ? -3.567 5.789 48.176 1.00 80.88 94 ASP A C 1
ATOM 782 O O . ASP A 1 94 ? -2.628 5.906 47.382 1.00 80.88 94 ASP A O 1
ATOM 786 N N . GLY A 1 95 ? -4.782 6.253 47.867 1.00 77.19 95 GLY A N 1
ATOM 787 C CA . GLY A 1 95 ? -5.114 6.930 46.608 1.00 77.19 95 GLY A CA 1
ATOM 788 C C . GLY A 1 95 ? -5.000 6.056 45.348 1.00 77.19 95 GLY A C 1
ATOM 789 O O . GLY A 1 95 ? -5.195 6.556 44.238 1.00 77.19 95 GLY A O 1
ATOM 790 N N . ARG A 1 96 ? -4.687 4.759 45.487 1.00 83.44 96 ARG A N 1
ATOM 791 C CA . ARG A 1 96 ? -4.577 3.791 44.383 1.00 83.44 96 ARG A CA 1
ATOM 792 C C . ARG A 1 96 ? -5.954 3.329 43.916 1.00 83.44 96 ARG A C 1
ATOM 794 O O . ARG A 1 96 ? -6.865 3.156 44.717 1.00 83.44 96 ARG A O 1
ATOM 801 N N . PHE A 1 97 ? -6.083 3.058 42.619 1.00 84.38 97 PHE A N 1
ATOM 802 C CA . PHE A 1 97 ? -7.317 2.519 42.050 1.00 84.38 97 PHE A CA 1
ATOM 803 C C . PHE A 1 97 ? -7.377 0.990 42.168 1.00 84.38 97 PHE A C 1
ATOM 805 O O . PHE A 1 97 ? -6.519 0.284 41.633 1.00 84.38 97 PHE A O 1
ATOM 812 N N . LEU A 1 98 ? -8.427 0.491 42.815 1.00 84.88 98 LEU A N 1
ATOM 813 C CA . LEU A 1 98 ? -8.816 -0.912 42.869 1.00 84.88 98 LEU A CA 1
ATOM 814 C C . LEU A 1 98 ? -9.740 -1.246 41.691 1.00 84.88 98 LEU A C 1
ATOM 816 O O . LEU A 1 98 ? -10.702 -0.529 41.417 1.00 84.88 98 LEU A O 1
ATOM 820 N N . TYR A 1 99 ? -9.462 -2.355 41.005 1.00 85.88 99 TYR A N 1
ATOM 821 C CA . TYR A 1 99 ? -10.301 -2.867 39.920 1.00 85.88 99 TYR A CA 1
ATOM 822 C C . TYR A 1 99 ? -11.447 -3.692 40.499 1.00 85.88 99 TYR A C 1
ATOM 824 O O . TYR A 1 99 ? -11.220 -4.795 40.984 1.00 85.88 99 TYR A O 1
ATOM 832 N N . LEU A 1 100 ? -12.671 -3.167 40.414 1.00 83.81 100 LEU A N 1
ATOM 833 C CA . LEU A 1 100 ? -13.873 -3.866 40.872 1.00 83.81 100 LEU A CA 1
ATOM 834 C C . LEU A 1 100 ? -14.361 -4.862 39.820 1.00 83.81 100 LEU A C 1
ATOM 836 O O . LEU A 1 100 ? -14.602 -6.031 40.105 1.00 83.81 100 LEU A O 1
ATOM 840 N N . ARG A 1 101 ? -14.520 -4.389 38.579 1.00 84.06 101 ARG A N 1
ATOM 841 C CA . ARG A 1 101 ? -15.037 -5.185 37.458 1.00 84.06 101 ARG A CA 1
ATOM 842 C C . ARG A 1 101 ? -14.360 -4.808 36.150 1.00 84.06 101 ARG A C 1
ATOM 844 O O . ARG A 1 101 ? -13.916 -3.674 35.959 1.00 84.06 101 ARG A O 1
ATOM 851 N N . LYS A 1 102 ? -14.327 -5.763 35.226 1.00 87.19 102 LYS A N 1
ATOM 852 C CA . LYS A 1 102 ? -13.745 -5.614 33.893 1.00 87.19 102 LYS A CA 1
ATOM 853 C C . LYS A 1 102 ? -14.669 -6.242 32.858 1.00 87.19 102 LYS A C 1
ATOM 855 O O . LYS A 1 102 ? -15.096 -7.375 33.044 1.00 87.19 102 LYS A O 1
ATOM 860 N N . SER A 1 103 ? -14.967 -5.510 31.788 1.00 86.00 103 SER A N 1
ATOM 861 C CA . SER A 1 103 ? -15.715 -6.052 30.652 1.00 86.00 103 SER A CA 1
ATOM 862 C C . SER A 1 103 ? -14.844 -7.004 29.834 1.00 86.00 103 SER A C 1
ATOM 864 O O . SER A 1 103 ? -13.618 -6.832 29.763 1.00 86.00 103 SER A O 1
ATOM 866 N N . GLU A 1 104 ? -15.466 -7.936 29.110 1.00 86.25 104 GLU A N 1
ATOM 867 C CA . GLU A 1 104 ? -14.749 -8.626 28.043 1.00 86.25 104 GLU A CA 1
ATOM 868 C C . GLU A 1 104 ? -14.325 -7.643 26.942 1.00 86.25 104 GLU A C 1
ATOM 870 O O . GLU A 1 104 ? -14.773 -6.489 26.859 1.00 86.25 104 GLU A O 1
ATOM 875 N N . VAL A 1 105 ? -13.404 -8.104 26.097 1.00 87.88 105 VAL A N 1
ATOM 876 C CA . VAL A 1 105 ? -12.896 -7.314 24.981 1.00 87.88 105 VAL A CA 1
ATOM 877 C C . VAL A 1 105 ? -13.913 -7.327 23.848 1.00 87.88 105 VAL A C 1
ATOM 879 O O . VAL A 1 105 ? -14.103 -8.346 23.186 1.00 87.88 105 VAL A O 1
ATOM 882 N N . PHE A 1 106 ? -14.501 -6.171 23.560 1.00 87.19 106 PHE A N 1
ATOM 883 C CA . PHE A 1 106 ? -15.422 -5.999 22.440 1.00 87.19 106 PHE A CA 1
ATOM 884 C C . PHE A 1 106 ? -14.766 -5.231 21.295 1.00 87.19 106 PHE A C 1
ATOM 886 O O . PHE A 1 106 ? -13.830 -4.453 21.487 1.00 87.19 106 PHE A O 1
ATOM 893 N N . LYS A 1 107 ? -15.236 -5.463 20.068 1.00 86.69 107 LYS A N 1
ATOM 894 C CA . LYS A 1 107 ? -14.675 -4.844 18.863 1.00 86.69 107 LYS A CA 1
ATOM 895 C C . LYS A 1 107 ? -15.631 -3.809 18.296 1.00 86.69 107 LYS A C 1
ATOM 897 O O . LYS A 1 107 ? -16.829 -4.050 18.194 1.00 86.69 107 LYS A O 1
ATOM 902 N N . SER A 1 108 ? -15.083 -2.677 17.876 1.00 83.25 108 SER A N 1
ATOM 903 C CA . SER A 1 108 ? -15.805 -1.685 17.085 1.00 83.25 108 SER A CA 1
ATOM 904 C C . SER A 1 108 ? -14.883 -1.103 16.021 1.00 83.25 108 SER A C 1
ATOM 906 O O . SER A 1 108 ? -13.659 -1.159 16.145 1.00 83.25 108 SER A O 1
ATOM 908 N N . PHE A 1 109 ? -15.461 -0.580 14.949 1.00 79.38 109 PHE A N 1
ATOM 909 C CA . PHE A 1 109 ? -14.724 -0.062 13.801 1.00 79.38 109 PHE A CA 1
ATOM 910 C C . PHE A 1 109 ? -15.118 1.383 13.510 1.00 79.38 109 PHE A C 1
ATOM 912 O O . PHE A 1 109 ? -16.203 1.824 13.873 1.00 79.38 109 PHE A O 1
ATOM 919 N N . THR A 1 110 ? -14.247 2.146 12.868 1.00 76.69 110 THR A N 1
ATOM 920 C CA . THR A 1 110 ? -14.625 3.445 12.296 1.00 76.69 110 THR A CA 1
ATOM 921 C C . THR A 1 110 ? -15.317 3.232 10.946 1.00 76.69 110 THR A C 1
ATOM 923 O O . THR A 1 110 ? -14.929 2.343 10.183 1.00 76.69 110 THR A O 1
ATOM 926 N N . LEU A 1 111 ? -16.384 3.992 10.667 1.00 66.56 111 LEU A N 1
ATOM 927 C CA . LEU A 1 111 ? -17.149 3.848 9.421 1.00 66.56 111 LEU A CA 1
ATOM 928 C C . LEU A 1 111 ? -16.390 4.438 8.221 1.00 66.56 111 LEU A C 1
ATOM 930 O O . LEU A 1 111 ? -15.772 5.498 8.359 1.00 66.56 111 LEU A O 1
ATOM 934 N N . PRO A 1 112 ? -16.490 3.811 7.034 1.00 57.38 112 PRO A N 1
ATOM 935 C CA . PRO A 1 112 ? -15.930 4.321 5.790 1.00 57.38 112 PRO A CA 1
ATOM 936 C C . PRO A 1 112 ? -16.924 5.250 5.064 1.00 57.38 112 PRO A C 1
ATOM 938 O O . PRO A 1 112 ? -17.264 4.982 3.920 1.00 57.38 112 PRO A O 1
ATOM 941 N N . ASP A 1 113 ? -17.444 6.305 5.698 1.00 56.22 113 ASP A N 1
ATOM 942 C CA . ASP A 1 113 ? -18.497 7.118 5.044 1.00 56.22 113 ASP A CA 1
ATOM 943 C C . ASP A 1 113 ? -17.974 8.237 4.141 1.00 56.22 113 ASP A C 1
ATOM 945 O O . ASP A 1 113 ? -18.707 8.754 3.305 1.00 56.22 113 ASP A O 1
ATOM 949 N N . VAL A 1 114 ? -16.687 8.576 4.223 1.00 63.09 114 VAL A N 1
ATOM 950 C CA . VAL A 1 114 ? -16.045 9.381 3.180 1.00 63.09 114 VAL A CA 1
ATOM 951 C C . VAL A 1 114 ? -14.729 8.703 2.836 1.00 63.09 114 VAL A C 1
ATOM 953 O O . VAL A 1 114 ? -13.817 8.734 3.670 1.00 63.09 114 VAL A O 1
ATOM 956 N N . PRO A 1 115 ? -14.596 8.068 1.657 1.00 69.69 115 PRO A N 1
ATOM 957 C CA . PRO A 1 115 ? -13.296 7.597 1.213 1.00 69.69 115 PRO A CA 1
ATOM 958 C C . PRO A 1 115 ? -12.350 8.805 1.187 1.00 69.69 115 PRO A C 1
ATOM 960 O O . PRO A 1 115 ? -12.542 9.778 0.455 1.00 69.69 115 PRO A O 1
ATOM 963 N N . SER A 1 116 ? -11.362 8.777 2.076 1.00 77.88 116 SER A N 1
ATOM 964 C CA . SER A 1 116 ? -10.239 9.709 2.082 1.00 77.88 116 SER A CA 1
ATOM 965 C C . SER A 1 116 ? -9.057 9.048 1.389 1.00 77.88 116 SER A C 1
ATOM 967 O O . SER A 1 116 ? -8.924 7.820 1.433 1.00 77.88 116 SER A O 1
ATOM 969 N N . THR A 1 117 ? -8.160 9.831 0.795 1.00 81.44 117 THR A N 1
ATOM 970 C CA . THR A 1 117 ? -6.980 9.267 0.130 1.00 81.44 117 THR A CA 1
ATOM 971 C C . THR A 1 117 ? -6.145 8.418 1.090 1.00 81.44 117 THR A C 1
ATOM 973 O O . THR A 1 117 ? -5.705 7.327 0.742 1.00 81.44 117 THR A O 1
ATOM 976 N N . LEU A 1 118 ? -6.025 8.852 2.351 1.00 83.25 118 LEU A N 1
ATOM 977 C CA . LEU A 1 118 ? -5.333 8.104 3.401 1.00 83.25 118 LEU A CA 1
ATOM 978 C C . LEU A 1 118 ? -6.020 6.770 3.731 1.00 83.25 118 LEU A C 1
ATOM 980 O O . LEU A 1 118 ? -5.350 5.769 3.985 1.00 83.25 118 LEU A O 1
ATOM 984 N N . SER A 1 119 ? -7.354 6.744 3.732 1.00 79.06 119 SER A N 1
ATOM 985 C CA . SER A 1 119 ? -8.125 5.532 4.010 1.00 79.06 119 SER A CA 1
ATOM 986 C C . SER A 1 119 ? -7.945 4.469 2.919 1.00 79.06 119 SER A C 1
ATOM 988 O O . SER A 1 119 ? -7.749 3.295 3.242 1.00 79.06 119 SER A O 1
ATOM 990 N N . VAL A 1 120 ? -7.911 4.887 1.646 1.00 86.75 120 VAL A N 1
ATOM 991 C CA . VAL A 1 120 ? -7.635 4.004 0.502 1.00 86.75 120 VAL A CA 1
ATOM 992 C C . VAL A 1 120 ? -6.176 3.552 0.530 1.00 86.75 120 VAL A C 1
ATOM 994 O O . VAL A 1 120 ? -5.908 2.355 0.454 1.00 86.75 120 VAL A O 1
ATOM 997 N N . PHE A 1 121 ? -5.235 4.473 0.758 1.00 88.44 121 PHE A N 1
ATOM 998 C CA . PHE A 1 121 ? -3.808 4.159 0.881 1.00 88.44 121 PHE A CA 1
ATOM 999 C C . PHE A 1 121 ? -3.535 3.098 1.949 1.00 88.44 121 PHE A C 1
ATOM 1001 O O . PHE A 1 121 ? -2.762 2.166 1.739 1.00 88.44 121 PHE A O 1
ATOM 1008 N N . ARG A 1 122 ? -4.210 3.176 3.098 1.00 84.69 122 ARG A N 1
ATOM 1009 C CA . ARG A 1 122 ? -4.079 2.165 4.156 1.00 84.69 122 ARG A CA 1
ATOM 1010 C C . ARG A 1 122 ? -4.654 0.814 3.756 1.00 84.69 122 ARG A C 1
ATOM 1012 O O . ARG A 1 122 ? -4.038 -0.195 4.096 1.00 84.69 122 ARG A O 1
ATOM 1019 N N . ALA A 1 123 ? -5.783 0.794 3.051 1.00 87.56 123 ALA A N 1
ATOM 1020 C CA . ALA A 1 123 ? -6.365 -0.437 2.528 1.00 87.56 123 ALA A CA 1
ATOM 1021 C C . ALA A 1 123 ? -5.414 -1.120 1.525 1.00 87.56 123 ALA A C 1
ATOM 1023 O O . ALA A 1 123 ? -5.174 -2.321 1.644 1.00 87.56 123 ALA A O 1
ATOM 1024 N N . VAL A 1 124 ? -4.785 -0.343 0.631 1.00 90.94 124 VAL A N 1
ATOM 1025 C CA . VAL A 1 124 ? -3.740 -0.810 -0.303 1.00 90.94 124 VAL A CA 1
ATOM 1026 C C . VAL A 1 124 ? -2.516 -1.326 0.450 1.00 90.94 124 VAL A C 1
ATOM 1028 O O . VAL A 1 124 ? -2.099 -2.463 0.250 1.00 90.94 124 VAL A O 1
ATOM 1031 N N . ARG A 1 125 ? -1.983 -0.548 1.399 1.00 88.88 125 ARG A N 1
ATOM 1032 C CA . ARG A 1 125 ? -0.818 -0.933 2.212 1.00 88.88 125 ARG A CA 1
ATOM 1033 C C . ARG A 1 125 ? -1.048 -2.225 3.001 1.00 88.88 125 ARG A C 1
ATOM 1035 O O . ARG A 1 125 ? -0.102 -2.972 3.231 1.00 88.88 125 ARG A O 1
ATOM 1042 N N . LYS A 1 126 ? -2.283 -2.479 3.443 1.00 86.25 126 LYS A N 1
ATOM 1043 C CA . LYS A 1 126 ? -2.687 -3.706 4.148 1.00 86.25 126 LYS A CA 1
ATOM 1044 C C . LYS A 1 126 ? -3.151 -4.830 3.218 1.00 86.25 126 LYS A C 1
ATOM 1046 O O . LYS A 1 126 ? -3.516 -5.880 3.737 1.00 86.25 126 LYS A O 1
ATOM 1051 N N . SER A 1 127 ? -3.128 -4.626 1.901 1.00 88.56 127 SER A N 1
ATOM 1052 C CA . SER A 1 127 ? -3.569 -5.592 0.891 1.00 88.56 127 SER A CA 1
ATOM 1053 C C . SER A 1 127 ? -5.003 -6.089 1.123 1.00 88.56 127 SER A C 1
ATOM 1055 O O . SER A 1 127 ? -5.245 -7.288 1.195 1.00 88.56 127 SER A O 1
ATOM 1057 N N . GLN A 1 128 ? -5.957 -5.164 1.290 1.00 86.12 128 GLN A N 1
ATOM 1058 C CA . GLN A 1 128 ? -7.378 -5.471 1.523 1.00 86.12 128 GLN A CA 1
ATOM 1059 C C . GLN A 1 128 ? -8.242 -5.179 0.276 1.00 86.12 128 GLN A C 1
ATOM 1061 O O . GLN A 1 128 ? -8.876 -4.120 0.218 1.00 86.12 128 GLN A O 1
ATOM 1066 N N . PRO A 1 129 ? -8.325 -6.095 -0.708 1.00 87.62 129 PRO A N 1
ATOM 1067 C CA . PRO A 1 129 ? -8.975 -5.840 -2.002 1.00 87.62 129 PRO A CA 1
ATOM 1068 C C . PRO A 1 129 ? -10.468 -5.501 -1.877 1.00 87.62 129 PRO A C 1
ATOM 1070 O O . PRO A 1 129 ? -10.943 -4.542 -2.483 1.00 87.62 129 PRO A O 1
ATOM 1073 N N . ALA A 1 130 ? -11.206 -6.204 -1.010 1.00 86.44 130 ALA A N 1
ATOM 1074 C CA . ALA A 1 130 ? -12.631 -5.942 -0.783 1.00 86.44 130 ALA A CA 1
ATOM 1075 C C . ALA A 1 130 ? -12.905 -4.515 -0.268 1.00 86.44 130 ALA A C 1
ATOM 1077 O O . ALA A 1 130 ? -13.883 -3.878 -0.663 1.00 86.44 130 ALA A O 1
ATOM 1078 N N . LEU A 1 131 ? -12.027 -3.994 0.597 1.00 83.94 131 LEU A N 1
ATOM 1079 C CA . LEU A 1 131 ? -12.156 -2.640 1.130 1.00 83.94 131 LEU A CA 1
ATOM 1080 C C . LEU A 1 131 ? -11.774 -1.592 0.079 1.00 83.94 131 LEU A C 1
ATOM 1082 O O . LEU A 1 131 ? -12.470 -0.589 -0.046 1.00 83.94 131 LEU A O 1
ATOM 1086 N N . ILE A 1 132 ? -10.716 -1.836 -0.699 1.00 88.69 132 ILE A N 1
ATOM 1087 C CA . ILE A 1 132 ? -10.300 -0.950 -1.797 1.00 88.69 132 ILE A CA 1
ATOM 1088 C C . ILE A 1 132 ? -11.443 -0.795 -2.803 1.00 88.69 132 ILE A C 1
ATOM 1090 O O . ILE A 1 132 ? -11.823 0.333 -3.112 1.00 88.69 132 ILE A O 1
ATOM 1094 N N . ARG A 1 133 ? -12.062 -1.909 -3.221 1.00 90.62 133 ARG A N 1
ATOM 1095 C CA . ARG A 1 133 ? -13.202 -1.905 -4.149 1.00 90.62 133 ARG A CA 1
ATOM 1096 C C . ARG A 1 133 ? -14.362 -1.065 -3.620 1.00 90.62 133 ARG A C 1
ATOM 1098 O O . ARG A 1 133 ? -14.915 -0.260 -4.360 1.00 90.62 133 ARG A O 1
ATOM 1105 N N . LYS A 1 134 ? -14.702 -1.215 -2.336 1.00 86.75 134 LYS A N 1
ATOM 1106 C CA . LYS A 1 134 ? -15.785 -0.454 -1.697 1.00 86.75 134 LYS A CA 1
ATOM 1107 C C . LYS A 1 134 ? -15.484 1.046 -1.595 1.00 86.75 134 LYS A C 1
ATOM 1109 O O . LYS A 1 134 ? -16.397 1.854 -1.693 1.00 86.75 134 LYS A O 1
ATOM 1114 N N . LEU A 1 135 ? -14.232 1.433 -1.353 1.00 85.88 135 LEU A N 1
ATOM 1115 C CA . LEU A 1 135 ? -13.863 2.845 -1.216 1.00 85.88 135 LEU A CA 1
ATOM 1116 C C . LEU A 1 135 ? -13.771 3.546 -2.576 1.00 85.88 135 LEU A C 1
ATOM 1118 O O . LEU A 1 135 ? -14.270 4.662 -2.727 1.00 85.88 135 LEU A O 1
ATOM 1122 N N . LEU A 1 136 ? -13.153 2.892 -3.563 1.00 89.44 136 LEU A N 1
ATOM 1123 C CA . LEU A 1 136 ? -12.995 3.444 -4.908 1.00 89.44 136 LEU A CA 1
ATOM 1124 C C . LEU A 1 136 ? -14.305 3.440 -5.702 1.00 89.44 136 LEU A C 1
ATOM 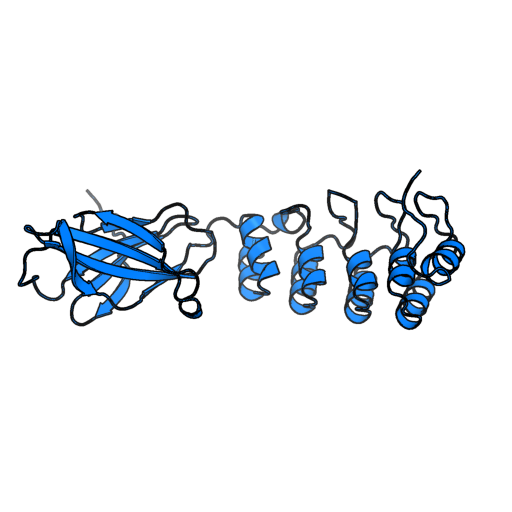1126 O O . LEU A 1 136 ? -14.499 4.342 -6.510 1.00 89.44 136 LEU A O 1
ATOM 1130 N N . SER A 1 137 ? -15.249 2.533 -5.417 1.00 89.19 137 SER A N 1
ATOM 1131 C CA . SER A 1 137 ? -16.594 2.605 -6.008 1.00 89.19 137 SER A CA 1
ATOM 1132 C C . SER A 1 137 ? -17.379 3.843 -5.564 1.00 89.19 137 SER A C 1
ATOM 1134 O O . SER A 1 137 ? -18.214 4.334 -6.316 1.00 89.19 137 SER A O 1
ATOM 1136 N N . ILE A 1 138 ? -17.105 4.367 -4.364 1.00 86.19 138 ILE A N 1
ATOM 1137 C CA . ILE A 1 138 ? -17.725 5.599 -3.859 1.00 86.19 138 ILE A CA 1
ATOM 1138 C C . ILE A 1 138 ? -17.014 6.834 -4.430 1.00 86.19 138 ILE A C 1
ATOM 1140 O O . ILE A 1 138 ? -17.671 7.803 -4.807 1.00 86.19 138 ILE A O 1
ATOM 1144 N N . LYS A 1 139 ? -15.673 6.831 -4.480 1.00 86.56 139 LYS A N 1
ATOM 1145 C CA . LYS A 1 139 ? -14.882 7.968 -4.981 1.00 86.56 139 LYS A CA 1
ATOM 1146 C C . LYS A 1 139 ? -13.674 7.506 -5.812 1.00 86.56 139 LYS A C 1
ATOM 1148 O O . LYS A 1 139 ? -12.563 7.436 -5.278 1.00 86.56 139 LYS A O 1
ATOM 1153 N N . PRO A 1 140 ? -13.854 7.267 -7.123 1.00 88.19 140 PRO A N 1
ATOM 1154 C CA . PRO A 1 140 ? -12.787 6.762 -7.992 1.00 88.19 140 PRO A CA 1
ATOM 1155 C C . PRO A 1 140 ? -11.667 7.787 -8.214 1.00 88.19 140 PRO A C 1
ATOM 1157 O O . PRO A 1 140 ? -10.508 7.418 -8.364 1.00 88.19 140 PRO A O 1
ATOM 1160 N N . ALA 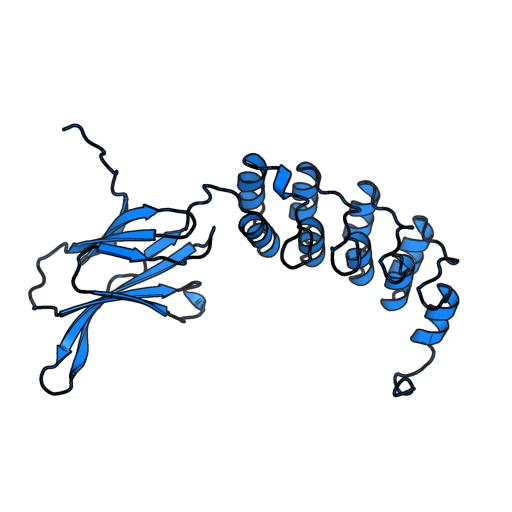A 1 141 ? -11.971 9.087 -8.115 1.00 89.12 141 ALA A N 1
ATOM 1161 C CA . ALA A 1 141 ? -10.998 10.173 -8.284 1.00 89.12 141 ALA A CA 1
ATOM 1162 C C . ALA A 1 141 ? -9.800 10.124 -7.311 1.00 89.12 141 ALA A C 1
ATOM 1164 O O . ALA A 1 141 ? -8.817 10.831 -7.509 1.00 89.12 141 ALA A O 1
ATOM 1165 N N . LEU A 1 142 ? -9.867 9.320 -6.244 1.00 89.31 142 LEU A N 1
ATOM 1166 C CA . LEU A 1 142 ? -8.765 9.160 -5.293 1.00 89.31 142 LEU A CA 1
ATOM 1167 C C . LEU A 1 142 ? -7.628 8.279 -5.814 1.00 89.31 142 LEU A C 1
ATOM 1169 O O . LEU A 1 142 ? -6.562 8.285 -5.203 1.00 89.31 142 LEU A O 1
ATOM 1173 N N . VAL A 1 143 ? -7.846 7.515 -6.891 1.00 92.69 143 VAL A N 1
ATOM 1174 C CA . VAL A 1 143 ? -6.918 6.464 -7.331 1.00 92.69 143 VAL A CA 1
ATOM 1175 C C . VAL A 1 143 ? -5.509 6.998 -7.644 1.00 92.69 143 VAL A C 1
ATOM 1177 O O . VAL A 1 143 ? -4.512 6.372 -7.287 1.00 92.69 143 VAL A O 1
ATOM 1180 N N . ASN A 1 144 ? -5.438 8.207 -8.208 1.00 92.19 144 ASN A N 1
ATOM 1181 C CA . ASN A 1 144 ? -4.205 8.869 -8.647 1.00 92.19 144 ASN A CA 1
ATOM 1182 C C . ASN A 1 144 ? -3.713 9.953 -7.678 1.00 92.19 144 ASN A C 1
ATOM 1184 O O . ASN A 1 144 ? -2.755 10.662 -7.971 1.00 92.19 144 ASN A O 1
ATOM 1188 N N . VAL A 1 145 ? -4.352 10.120 -6.517 1.00 89.88 145 VAL A N 1
ATOM 1189 C CA . VAL A 1 145 ? -3.922 11.136 -5.550 1.00 89.88 145 VAL A CA 1
ATOM 1190 C C . VAL A 1 145 ? -2.786 10.560 -4.694 1.00 89.88 145 VAL A C 1
ATOM 1192 O O . VAL A 1 145 ? -2.999 9.559 -4.002 1.00 89.88 145 VAL A O 1
ATOM 1195 N N . PRO A 1 146 ? -1.587 11.171 -4.697 1.00 88.62 146 PRO A N 1
ATOM 1196 C CA . PRO A 1 146 ? -0.466 10.672 -3.915 1.00 88.62 146 PRO A CA 1
ATOM 1197 C C . PRO A 1 146 ? -0.693 10.881 -2.411 1.00 88.62 146 PRO A C 1
ATOM 1199 O O . PRO A 1 146 ? -1.253 11.887 -1.971 1.00 88.62 146 PRO A O 1
ATOM 1202 N N . VAL A 1 147 ? -0.219 9.933 -1.603 1.00 86.62 147 VAL A N 1
ATOM 1203 C CA . VAL A 1 147 ? -0.271 9.961 -0.136 1.00 86.62 147 VAL A CA 1
ATOM 1204 C C . VAL A 1 147 ? 1.115 9.646 0.401 1.00 86.62 147 VAL A C 1
ATOM 1206 O O . VAL A 1 147 ? 1.746 8.692 -0.034 1.00 86.62 147 VAL A O 1
ATOM 1209 N N . HIS A 1 148 ? 1.605 10.454 1.345 1.00 84.00 148 HIS A N 1
ATOM 1210 C CA . HIS A 1 148 ? 2.971 10.330 1.878 1.00 84.00 148 HIS A CA 1
ATOM 1211 C C . HIS A 1 148 ? 4.070 10.355 0.795 1.00 84.00 148 HIS A C 1
ATOM 1213 O O . HIS A 1 148 ? 5.137 9.786 0.989 1.00 84.00 148 HIS A O 1
ATOM 1219 N N . GLY A 1 149 ? 3.815 11.026 -0.334 1.00 85.19 149 GLY A N 1
ATOM 1220 C CA . GLY A 1 149 ? 4.750 11.087 -1.460 1.00 85.19 149 GLY A CA 1
ATOM 1221 C C . GLY A 1 149 ? 4.697 9.881 -2.402 1.00 85.19 149 GLY A C 1
ATOM 1222 O O . GLY A 1 149 ? 5.508 9.819 -3.314 1.00 85.19 149 GLY A O 1
ATOM 1223 N N . GLU A 1 150 ? 3.743 8.962 -2.235 1.00 88.69 150 GLU A N 1
ATOM 1224 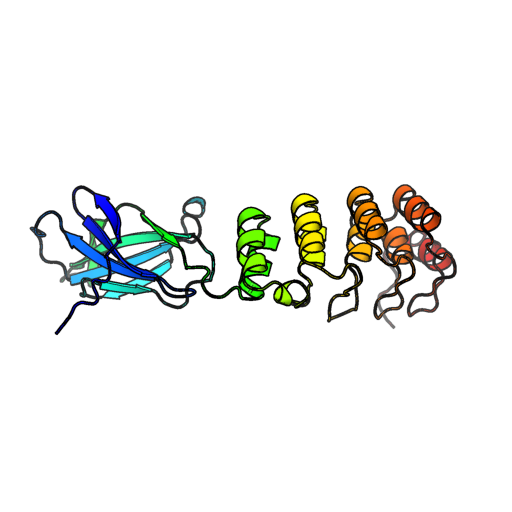C CA . GLU A 1 150 ? 3.615 7.753 -3.059 1.00 88.69 150 GLU A CA 1
ATOM 1225 C C . GLU A 1 150 ? 2.224 7.658 -3.696 1.00 88.69 150 GLU A C 1
ATOM 1227 O O . GLU A 1 150 ? 1.222 8.035 -3.085 1.00 88.69 150 GLU A O 1
ATOM 1232 N N . THR A 1 151 ? 2.134 7.117 -4.911 1.00 91.81 151 THR A N 1
ATOM 1233 C CA . THR A 1 151 ? 0.844 6.772 -5.531 1.00 91.81 151 THR A CA 1
ATOM 1234 C C . THR A 1 151 ? 0.326 5.440 -4.978 1.00 91.81 151 THR A C 1
ATOM 1236 O O . THR A 1 151 ? 1.095 4.609 -4.483 1.00 91.81 151 THR A O 1
ATOM 1239 N N . LEU A 1 152 ? -0.990 5.200 -5.058 1.00 93.88 152 LEU A N 1
ATOM 1240 C CA . LEU A 1 152 ? -1.567 3.919 -4.627 1.00 93.88 152 LEU A CA 1
ATOM 1241 C C . LEU A 1 152 ? -0.966 2.743 -5.406 1.00 93.88 152 LEU A C 1
ATOM 1243 O O . LEU A 1 152 ? -0.641 1.716 -4.810 1.00 93.88 152 LEU A O 1
ATOM 1247 N N . LEU A 1 153 ? -0.774 2.918 -6.716 1.00 95.31 153 LEU A N 1
ATOM 1248 C CA . LEU A 1 153 ? -0.174 1.906 -7.579 1.00 95.31 153 LEU A CA 1
ATOM 1249 C C . LEU A 1 153 ? 1.281 1.621 -7.185 1.00 95.31 153 LEU A C 1
ATOM 1251 O O . LEU A 1 153 ? 1.659 0.459 -7.061 1.00 95.31 153 LEU A O 1
ATOM 1255 N N . TYR A 1 154 ? 2.072 2.655 -6.878 1.00 94.31 154 TYR A N 1
ATOM 1256 C CA . TYR A 1 154 ? 3.443 2.488 -6.385 1.00 94.31 154 TYR A CA 1
ATOM 1257 C C . TYR A 1 154 ? 3.492 1.654 -5.094 1.00 94.31 154 TYR A C 1
ATOM 1259 O O . TYR A 1 154 ? 4.261 0.697 -4.976 1.00 94.31 154 TYR A O 1
ATOM 1267 N N . GLN A 1 155 ? 2.609 1.949 -4.137 1.00 94.31 155 GLN A N 1
ATOM 1268 C CA . GLN A 1 155 ? 2.496 1.178 -2.897 1.00 94.31 155 GLN A CA 1
ATOM 1269 C C . GLN A 1 155 ? 2.037 -0.274 -3.142 1.00 94.31 155 GLN A C 1
ATOM 1271 O O . GLN A 1 155 ? 2.494 -1.179 -2.437 1.00 94.31 155 GLN A O 1
ATOM 1276 N N . ALA A 1 156 ? 1.154 -0.519 -4.111 1.00 94.94 156 ALA A N 1
ATOM 1277 C CA . ALA A 1 156 ? 0.724 -1.868 -4.482 1.00 94.94 156 ALA A CA 1
ATOM 1278 C C . ALA A 1 156 ? 1.870 -2.686 -5.101 1.00 94.94 156 ALA A C 1
ATOM 1280 O O . ALA A 1 156 ? 2.089 -3.834 -4.705 1.00 94.94 156 ALA A O 1
ATOM 1281 N N . VAL A 1 157 ? 2.665 -2.065 -5.981 1.00 95.38 157 VAL A N 1
ATOM 1282 C CA . VAL A 1 157 ? 3.888 -2.655 -6.550 1.00 95.38 157 VAL A CA 1
ATOM 1283 C C . VAL A 1 157 ? 4.907 -2.972 -5.461 1.00 95.38 157 VAL A C 1
ATOM 1285 O O . VAL A 1 157 ? 5.462 -4.070 -5.451 1.00 95.38 157 VAL A O 1
ATOM 1288 N N . ARG A 1 158 ? 5.094 -2.076 -4.483 1.00 93.50 158 ARG A N 1
ATOM 1289 C CA . ARG A 1 158 ? 5.956 -2.336 -3.318 1.00 93.50 158 ARG A CA 1
ATOM 1290 C C . ARG A 1 158 ? 5.515 -3.554 -2.513 1.00 93.50 158 ARG A C 1
ATOM 1292 O O . ARG A 1 158 ? 6.354 -4.303 -2.024 1.00 93.50 158 ARG A O 1
ATOM 1299 N N . ASN A 1 159 ? 4.207 -3.747 -2.366 1.00 91.56 159 ASN A N 1
ATOM 1300 C CA . ASN A 1 159 ? 3.654 -4.908 -1.673 1.00 91.56 159 ASN A CA 1
ATOM 1301 C C . ASN A 1 159 ? 3.789 -6.206 -2.485 1.00 91.56 159 ASN A C 1
ATOM 1303 O O . ASN A 1 159 ? 3.644 -7.286 -1.918 1.00 91.56 159 ASN A O 1
ATOM 1307 N N . GLY A 1 160 ? 4.033 -6.113 -3.795 1.00 92.56 160 GLY A N 1
ATOM 1308 C CA . GLY A 1 160 ? 4.157 -7.266 -4.680 1.00 92.56 160 GLY A CA 1
ATOM 1309 C C . GLY A 1 160 ? 2.838 -7.997 -4.954 1.00 92.56 160 GLY A C 1
ATOM 1310 O O . GLY A 1 160 ? 2.867 -9.142 -5.400 1.00 92.56 160 GLY A O 1
ATOM 1311 N N . ASN A 1 161 ? 1.688 -7.378 -4.657 1.00 92.06 161 ASN A N 1
ATOM 1312 C CA . ASN A 1 161 ? 0.382 -8.024 -4.770 1.00 92.06 161 ASN A CA 1
ATOM 1313 C C . ASN A 1 161 ? -0.306 -7.667 -6.095 1.00 92.06 161 ASN A C 1
ATOM 1315 O O . ASN A 1 161 ? -0.886 -6.587 -6.208 1.00 92.06 161 ASN A O 1
ATOM 1319 N N . LEU A 1 162 ? -0.270 -8.596 -7.056 1.00 94.19 162 LEU A N 1
ATOM 1320 C CA . LEU A 1 162 ? -0.912 -8.438 -8.367 1.00 94.19 162 LEU A CA 1
ATOM 1321 C C . LEU A 1 162 ? -2.419 -8.185 -8.263 1.00 94.19 162 LEU A C 1
ATOM 1323 O O . LEU A 1 162 ? -2.900 -7.270 -8.907 1.00 94.19 162 LEU A O 1
ATOM 1327 N N . GLU A 1 163 ? -3.145 -8.861 -7.368 1.00 95.00 163 GLU A N 1
ATOM 1328 C CA . GLU A 1 163 ? -4.597 -8.655 -7.221 1.00 95.00 163 GLU A CA 1
ATOM 1329 C C . GLU A 1 163 ? -4.946 -7.189 -6.903 1.00 95.00 163 GLU A C 1
ATOM 1331 O O . GLU A 1 163 ? -5.937 -6.643 -7.381 1.00 95.00 163 GLU A O 1
ATOM 1336 N N . VAL A 1 164 ? -4.118 -6.527 -6.090 1.00 95.38 164 VAL A N 1
ATOM 1337 C CA . VAL A 1 164 ? -4.317 -5.114 -5.743 1.00 95.38 164 VAL A CA 1
ATOM 1338 C C . VAL A 1 164 ? -3.880 -4.194 -6.882 1.00 95.38 164 VAL A C 1
ATOM 1340 O O . VAL A 1 164 ? -4.476 -3.133 -7.047 1.00 95.38 164 VAL A O 1
ATOM 1343 N N . ILE A 1 165 ? -2.860 -4.578 -7.651 1.00 96.19 165 ILE A N 1
ATOM 1344 C CA . ILE A 1 165 ? -2.419 -3.842 -8.842 1.00 96.19 165 ILE A CA 1
ATOM 1345 C C . ILE A 1 165 ? -3.539 -3.852 -9.884 1.00 96.19 165 ILE A C 1
ATOM 1347 O O . ILE A 1 165 ? -3.988 -2.776 -10.269 1.00 96.19 165 ILE A O 1
ATOM 1351 N N . ASP A 1 166 ? -4.052 -5.031 -10.233 1.00 95.88 166 ASP A N 1
ATOM 1352 C CA . ASP A 1 166 ? -5.144 -5.220 -11.192 1.00 95.88 166 ASP A CA 1
ATOM 1353 C C . ASP A 1 166 ? -6.365 -4.397 -10.774 1.00 95.88 166 ASP A C 1
ATOM 1355 O O . ASP A 1 166 ? -6.900 -3.614 -11.554 1.00 95.88 166 ASP A O 1
ATOM 1359 N N . LEU A 1 167 ? -6.741 -4.474 -9.492 1.00 95.81 167 LEU A N 1
ATOM 1360 C CA . LEU A 1 167 ? -7.850 -3.699 -8.946 1.00 95.81 167 LEU A CA 1
ATOM 1361 C C . LEU A 1 167 ? -7.645 -2.186 -9.106 1.00 95.81 167 LEU A C 1
ATOM 1363 O O . LEU A 1 167 ? -8.585 -1.470 -9.429 1.00 95.81 167 LEU A O 1
ATOM 1367 N N . LEU A 1 168 ? -6.444 -1.665 -8.849 1.00 95.44 168 LEU A N 1
ATOM 1368 C CA . LEU A 1 168 ? -6.174 -0.234 -9.003 1.00 95.44 168 LEU A CA 1
ATOM 1369 C C . LEU A 1 168 ? -6.204 0.190 -10.478 1.00 95.44 168 LEU A C 1
ATOM 1371 O O . LEU A 1 168 ? -6.727 1.263 -10.779 1.00 95.44 168 LEU A O 1
ATOM 1375 N N . LEU A 1 169 ? -5.701 -0.652 -11.383 1.00 95.25 169 LEU A N 1
ATOM 1376 C CA . LEU A 1 169 ? -5.744 -0.426 -12.829 1.00 95.25 169 LEU A CA 1
ATOM 1377 C C . LEU A 1 169 ? -7.187 -0.438 -13.360 1.00 95.25 169 LEU A C 1
ATOM 1379 O O . LEU A 1 169 ? -7.550 0.457 -14.119 1.00 95.25 169 LEU A O 1
ATOM 1383 N N . GLU A 1 170 ? -8.042 -1.349 -12.876 1.00 94.94 170 GLU A N 1
ATOM 1384 C CA . GLU A 1 170 ? -9.491 -1.364 -13.162 1.00 94.94 170 GLU A CA 1
ATOM 1385 C C . GLU A 1 170 ? -10.170 -0.032 -12.800 1.00 94.94 170 GLU A C 1
ATOM 1387 O O . GLU A 1 170 ? -11.076 0.424 -13.497 1.00 94.94 170 GLU A O 1
ATOM 1392 N N . PHE A 1 171 ? -9.732 0.615 -11.714 1.00 94.38 171 PHE A N 1
ATOM 1393 C CA . PHE A 1 171 ? -10.248 1.915 -11.273 1.00 94.38 171 PHE A CA 1
ATOM 1394 C C . PHE A 1 171 ? -9.569 3.121 -11.947 1.00 94.38 171 PHE A C 1
ATOM 1396 O O . PHE A 1 171 ? -9.854 4.259 -11.568 1.00 94.38 171 PHE A O 1
ATOM 1403 N N . GLY A 1 172 ? -8.706 2.905 -12.947 1.00 93.44 172 GLY A N 1
ATOM 1404 C CA . GLY A 1 172 ? -8.060 3.971 -13.718 1.00 93.44 172 GLY A CA 1
ATOM 1405 C C . GLY A 1 172 ? -6.793 4.540 -13.077 1.00 93.44 172 GLY A C 1
ATOM 1406 O O . GLY A 1 172 ? -6.505 5.731 -13.234 1.00 93.44 172 GLY A O 1
ATOM 1407 N N . ALA A 1 173 ? -6.048 3.722 -12.327 1.00 94.75 173 ALA A N 1
ATOM 1408 C CA . ALA A 1 173 ? -4.714 4.102 -11.875 1.00 94.75 173 ALA A CA 1
ATOM 1409 C C . ALA A 1 173 ? -3.791 4.371 -13.073 1.00 94.75 173 ALA A C 1
ATOM 1411 O O . ALA A 1 173 ? -3.667 3.541 -13.971 1.00 94.75 173 ALA A O 1
ATOM 1412 N N . ASP A 1 174 ? -3.116 5.516 -13.062 1.00 94.62 174 ASP A N 1
ATOM 1413 C CA . ASP A 1 174 ? -2.132 5.868 -14.078 1.00 94.62 174 ASP A CA 1
ATOM 1414 C C . ASP A 1 174 ? -0.805 5.138 -13.803 1.00 94.62 174 ASP A C 1
ATOM 1416 O O . ASP A 1 174 ? -0.131 5.373 -12.795 1.00 94.62 174 ASP A O 1
ATOM 1420 N N . VAL A 1 175 ? -0.442 4.230 -14.714 1.00 95.56 175 VAL A N 1
ATOM 1421 C CA . VAL A 1 175 ? 0.784 3.414 -14.666 1.00 95.56 175 VAL A CA 1
ATOM 1422 C C . VAL A 1 175 ? 2.067 4.231 -14.761 1.00 95.56 175 VAL A C 1
ATOM 1424 O O . VAL A 1 175 ? 3.099 3.800 -14.244 1.00 95.56 175 VAL A O 1
ATOM 1427 N N . ASN A 1 176 ? 1.997 5.409 -15.382 1.00 93.62 176 ASN A N 1
ATOM 1428 C CA . ASN A 1 176 ? 3.124 6.310 -15.601 1.00 93.62 176 ASN A CA 1
ATOM 1429 C C . ASN A 1 176 ? 3.155 7.451 -14.578 1.00 93.62 176 ASN A C 1
ATOM 1431 O O . ASN A 1 176 ? 4.021 8.325 -14.640 1.00 93.62 176 ASN A O 1
ATOM 1435 N N . LEU A 1 177 ? 2.246 7.444 -13.597 1.00 92.69 177 LEU A N 1
ATOM 1436 C CA . LEU A 1 177 ? 2.235 8.452 -12.550 1.00 92.69 177 LEU A CA 1
ATOM 1437 C C . LEU A 1 177 ? 3.398 8.234 -11.579 1.00 92.69 177 LEU A C 1
ATOM 1439 O O . LEU A 1 177 ? 3.370 7.363 -10.702 1.00 92.69 177 LEU A O 1
ATOM 1443 N N . GLY A 1 178 ? 4.423 9.068 -11.738 1.00 87.31 178 GLY A N 1
ATOM 1444 C CA . GLY A 1 178 ? 5.582 9.108 -10.860 1.00 87.31 178 GLY A CA 1
ATOM 1445 C C . GLY A 1 178 ? 5.268 9.670 -9.472 1.00 87.31 178 GLY A C 1
AT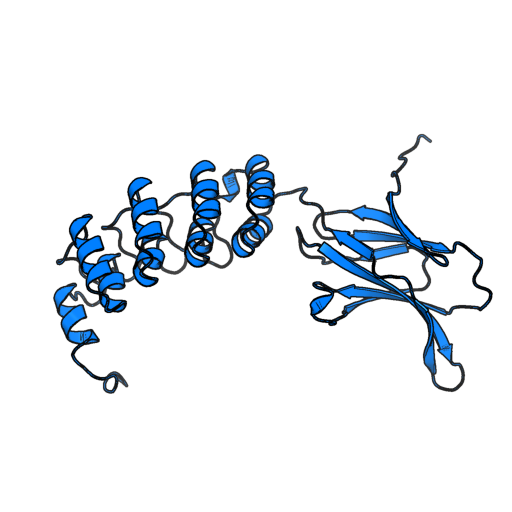OM 1446 O O . GLY A 1 178 ? 4.351 10.471 -9.277 1.00 87.31 178 GLY A O 1
ATOM 1447 N N . MET A 1 179 ? 6.072 9.275 -8.488 1.00 90.44 179 MET A N 1
ATOM 1448 C CA . MET A 1 179 ? 6.035 9.865 -7.153 1.00 90.44 179 MET A CA 1
ATOM 1449 C C . MET A 1 179 ? 6.357 11.371 -7.200 1.00 90.44 179 MET A C 1
ATOM 1451 O O . MET A 1 179 ? 7.306 11.764 -7.880 1.00 90.44 179 MET A O 1
ATOM 1455 N N . PRO A 1 180 ? 5.661 12.235 -6.435 1.00 88.00 180 PRO A N 1
ATOM 1456 C CA . PRO A 1 180 ? 5.915 13.679 -6.450 1.00 88.00 180 PRO A CA 1
ATOM 1457 C C . PRO A 1 180 ? 7.341 14.104 -6.074 1.00 88.00 180 PRO A C 1
ATOM 1459 O O . PRO A 1 180 ? 7.767 15.190 -6.451 1.00 88.00 180 PRO A O 1
ATOM 1462 N N . CYS A 1 181 ? 8.072 13.294 -5.302 1.00 86.06 181 CYS A N 1
ATOM 1463 C CA . CYS A 1 181 ? 9.397 13.663 -4.798 1.00 86.06 181 CYS A CA 1
ATOM 1464 C C . CYS A 1 181 ? 10.513 13.515 -5.840 1.00 86.06 181 CYS A C 1
ATOM 1466 O O . CYS A 1 181 ? 11.457 14.303 -5.839 1.00 86.06 181 CYS A O 1
ATOM 1468 N N . ASN A 1 182 ? 10.431 12.507 -6.706 1.00 86.94 182 ASN A N 1
ATOM 1469 C CA . ASN A 1 182 ? 11.512 12.158 -7.624 1.00 86.94 182 ASN A CA 1
ATOM 1470 C C . ASN A 1 182 ? 11.033 11.716 -9.015 1.00 86.94 182 ASN A C 1
ATOM 1472 O O . ASN A 1 182 ? 11.860 11.330 -9.834 1.00 86.94 182 ASN A O 1
ATOM 1476 N N . ALA A 1 183 ? 9.729 11.772 -9.295 1.00 90.94 183 ALA A N 1
ATOM 1477 C CA . ALA A 1 183 ? 9.112 11.246 -10.512 1.00 90.94 183 ALA A CA 1
ATOM 1478 C C . ALA A 1 183 ? 9.407 9.753 -10.759 1.00 90.94 183 ALA A C 1
ATOM 1480 O O . ALA A 1 183 ? 9.386 9.277 -11.892 1.00 90.94 183 ALA A O 1
ATOM 1481 N N . GLU A 1 184 ? 9.696 8.987 -9.709 1.00 92.06 184 GLU A N 1
ATOM 1482 C CA . GLU A 1 184 ? 9.900 7.552 -9.833 1.00 92.06 184 GLU A CA 1
ATOM 1483 C C . GLU A 1 184 ? 8.563 6.840 -10.048 1.00 92.06 184 GLU A C 1
ATOM 1485 O O . GLU A 1 184 ? 7.631 6.976 -9.255 1.00 92.06 184 GLU A O 1
ATOM 1490 N N . MET A 1 185 ? 8.467 6.103 -11.152 1.00 94.19 185 MET A N 1
ATOM 1491 C CA . MET A 1 185 ? 7.263 5.402 -11.579 1.00 94.19 185 MET A CA 1
ATOM 1492 C C . MET A 1 185 ? 7.180 3.990 -10.981 1.00 94.19 185 MET A C 1
ATOM 1494 O O . MET A 1 185 ? 8.212 3.395 -10.652 1.00 94.19 185 MET A O 1
ATOM 1498 N N . PRO A 1 186 ? 5.974 3.397 -10.901 1.00 95.19 186 PRO A N 1
ATOM 1499 C CA . PRO A 1 186 ? 5.789 2.012 -10.466 1.00 95.19 186 PRO A CA 1
ATOM 1500 C C . PRO A 1 186 ? 6.681 1.001 -11.212 1.00 95.19 186 PRO A C 1
ATOM 1502 O O . PRO A 1 186 ? 7.173 0.053 -10.597 1.00 95.19 186 PRO A O 1
ATOM 1505 N N . LEU A 1 187 ? 6.955 1.223 -12.507 1.00 95.81 187 LEU A N 1
ATOM 1506 C CA . LEU A 1 187 ? 7.837 0.362 -13.304 1.00 95.81 187 LEU A CA 1
ATOM 1507 C C . LEU A 1 187 ? 9.287 0.355 -12.790 1.00 95.81 187 LEU A C 1
ATOM 1509 O O . LEU A 1 187 ? 9.887 -0.717 -12.704 1.00 95.81 187 LEU A O 1
ATOM 1513 N N . HIS A 1 188 ? 9.834 1.510 -12.389 1.00 94.50 188 HIS A N 1
ATOM 1514 C CA . HIS A 1 188 ? 11.183 1.600 -11.815 1.00 94.50 188 HIS A CA 1
ATOM 1515 C C . HIS A 1 188 ? 11.319 0.708 -10.578 1.00 94.50 188 HIS A C 1
ATOM 1517 O O . HIS A 1 188 ? 12.253 -0.089 -10.488 1.00 94.50 188 HIS A O 1
ATOM 1523 N N . LEU A 1 189 ? 10.338 0.770 -9.671 1.00 94.69 189 LEU A N 1
ATOM 1524 C CA . LEU A 1 189 ? 10.323 -0.047 -8.460 1.00 94.69 189 LEU A CA 1
ATOM 1525 C C . LEU A 1 189 ? 10.172 -1.544 -8.768 1.00 94.69 189 LEU A C 1
ATOM 1527 O O . LEU A 1 189 ? 10.837 -2.371 -8.143 1.00 94.69 189 LEU A O 1
ATOM 1531 N N . ALA A 1 190 ? 9.309 -1.914 -9.719 1.00 94.94 190 ALA A N 1
ATOM 1532 C CA . ALA A 1 190 ? 9.125 -3.312 -10.113 1.00 94.94 190 ALA A CA 1
ATOM 1533 C C . ALA A 1 190 ? 10.427 -3.925 -10.655 1.00 94.94 190 ALA A C 1
ATOM 1535 O O . ALA A 1 190 ? 10.782 -5.049 -10.287 1.00 94.94 190 ALA A O 1
ATOM 1536 N N . VAL A 1 191 ? 11.153 -3.161 -11.479 1.00 94.56 191 VAL A N 1
ATOM 1537 C CA . VAL A 1 191 ? 12.463 -3.539 -12.018 1.00 94.56 191 VAL A CA 1
ATOM 1538 C C . VAL A 1 191 ? 13.515 -3.605 -10.912 1.00 94.56 191 VAL A C 1
ATOM 1540 O O . VAL A 1 191 ? 14.211 -4.611 -10.811 1.00 94.56 191 VAL A O 1
ATOM 1543 N N . TYR A 1 192 ? 13.583 -2.602 -10.032 1.00 93.25 192 TYR A N 1
ATOM 1544 C CA . TYR A 1 192 ? 14.518 -2.589 -8.903 1.00 93.25 192 TYR A CA 1
ATOM 1545 C C . TYR A 1 192 ? 14.333 -3.792 -7.962 1.00 93.25 192 TYR A C 1
ATOM 1547 O O . TYR A 1 192 ? 15.299 -4.412 -7.518 1.00 93.25 192 TYR A O 1
ATOM 1555 N N . ASN A 1 193 ? 13.081 -4.187 -7.719 1.00 92.81 193 ASN A N 1
ATOM 1556 C CA . ASN A 1 193 ? 12.739 -5.359 -6.913 1.00 92.81 193 ASN A CA 1
ATOM 1557 C C . ASN A 1 193 ? 12.911 -6.696 -7.660 1.00 92.81 193 ASN A C 1
ATOM 1559 O O . ASN A 1 193 ? 12.553 -7.739 -7.110 1.00 92.81 193 ASN A O 1
ATOM 1563 N N . LYS A 1 194 ? 13.418 -6.691 -8.903 1.00 93.50 194 LYS A N 1
ATOM 1564 C CA . LYS A 1 194 ? 13.581 -7.877 -9.769 1.00 93.50 194 LYS A CA 1
ATOM 1565 C C . LYS A 1 194 ? 12.267 -8.627 -10.019 1.00 93.50 194 LYS A C 1
ATOM 1567 O O . LYS A 1 194 ? 12.255 -9.819 -10.330 1.00 93.50 194 LYS A O 1
ATOM 1572 N N . ASN A 1 195 ? 11.127 -7.949 -9.876 1.00 94.31 195 ASN A N 1
ATOM 1573 C CA . ASN A 1 195 ? 9.819 -8.569 -10.029 1.00 94.31 195 ASN A CA 1
ATOM 1574 C C . ASN A 1 195 ? 9.339 -8.447 -11.477 1.00 94.31 195 ASN A C 1
ATOM 1576 O O . ASN A 1 195 ? 8.453 -7.655 -11.800 1.00 94.31 195 ASN A O 1
ATOM 1580 N N . ILE A 1 196 ? 9.920 -9.276 -12.349 1.00 93.56 196 ILE A N 1
ATOM 1581 C CA . ILE A 1 196 ? 9.626 -9.293 -13.791 1.00 93.56 196 ILE A CA 1
ATOM 1582 C C . ILE A 1 196 ? 8.139 -9.552 -14.064 1.00 93.56 196 ILE A C 1
ATOM 1584 O O . ILE A 1 196 ? 7.597 -9.032 -15.032 1.00 93.56 196 ILE A O 1
ATOM 1588 N N . LYS A 1 197 ? 7.449 -10.318 -13.205 1.00 95.25 197 LYS A N 1
ATOM 1589 C CA . LYS A 1 197 ? 6.006 -10.559 -13.359 1.00 95.25 197 LYS A CA 1
ATOM 1590 C C . LYS A 1 197 ? 5.212 -9.257 -13.262 1.00 95.25 197 LYS A C 1
ATOM 1592 O O . LYS A 1 197 ? 4.374 -9.013 -14.121 1.00 95.25 197 LYS A O 1
ATOM 1597 N N . ILE A 1 198 ? 5.501 -8.428 -12.257 1.00 95.62 198 ILE A N 1
ATOM 1598 C CA . ILE A 1 198 ? 4.853 -7.121 -12.095 1.00 95.62 198 ILE A CA 1
ATOM 1599 C C . ILE A 1 198 ? 5.329 -6.143 -13.168 1.00 95.62 198 ILE A C 1
ATOM 1601 O O . ILE A 1 198 ? 4.502 -5.450 -13.745 1.00 95.62 198 ILE A O 1
ATOM 1605 N N . ALA A 1 199 ? 6.629 -6.113 -13.480 1.00 94.88 199 ALA A N 1
ATOM 1606 C CA . ALA A 1 199 ? 7.157 -5.238 -14.527 1.00 94.88 199 ALA A CA 1
ATOM 1607 C C . ALA A 1 199 ? 6.471 -5.505 -15.876 1.00 94.88 199 ALA A C 1
ATOM 1609 O O . ALA A 1 199 ? 5.980 -4.574 -16.506 1.00 94.88 199 ALA A O 1
ATOM 1610 N N . ARG A 1 200 ? 6.344 -6.780 -16.265 1.00 95.00 200 ARG A N 1
ATOM 1611 C CA . ARG A 1 200 ? 5.599 -7.192 -17.460 1.00 95.00 200 ARG A CA 1
ATOM 1612 C C . ARG A 1 200 ? 4.152 -6.740 -17.418 1.00 95.00 200 ARG A C 1
ATOM 1614 O O . ARG A 1 200 ? 3.672 -6.175 -18.390 1.00 95.00 200 ARG A O 1
ATOM 1621 N N . HIS A 1 201 ? 3.488 -6.956 -16.292 1.00 95.56 201 HIS A N 1
ATOM 1622 C CA . HIS A 1 201 ? 2.088 -6.593 -16.148 1.00 95.56 201 HIS A CA 1
ATOM 1623 C C . HIS A 1 201 ? 1.851 -5.079 -16.280 1.00 95.56 201 HIS A C 1
ATOM 1625 O O . HIS A 1 201 ? 0.890 -4.653 -16.913 1.00 95.56 201 HIS A O 1
ATOM 1631 N N . LEU A 1 202 ? 2.757 -4.254 -15.743 1.00 95.06 202 LEU A N 1
ATOM 1632 C CA . LEU A 1 202 ? 2.709 -2.799 -15.905 1.00 95.06 202 LEU A CA 1
ATOM 1633 C C . LEU A 1 202 ? 2.941 -2.378 -17.366 1.00 95.06 202 LEU A C 1
ATOM 1635 O O . LEU A 1 202 ? 2.250 -1.490 -17.856 1.00 95.06 202 LEU A O 1
ATOM 1639 N N . ILE A 1 203 ? 3.873 -3.027 -18.075 1.00 94.19 203 ILE A N 1
ATOM 1640 C CA . ILE A 1 203 ? 4.153 -2.759 -19.499 1.00 94.19 203 ILE A CA 1
ATOM 1641 C C . ILE A 1 203 ? 2.949 -3.126 -20.374 1.00 94.19 203 ILE A C 1
ATOM 1643 O O . ILE A 1 203 ? 2.580 -2.355 -21.255 1.00 94.19 203 ILE A O 1
ATOM 1647 N N . GLU A 1 204 ? 2.291 -4.256 -20.098 1.00 94.38 204 GLU A N 1
ATOM 1648 C CA . GLU A 1 204 ? 1.044 -4.662 -20.768 1.00 94.38 204 GLU A CA 1
ATOM 1649 C C . GLU A 1 204 ? -0.071 -3.610 -20.605 1.00 94.38 204 GLU A C 1
ATOM 1651 O O . GLU A 1 204 ? -0.902 -3.454 -21.497 1.00 94.38 204 GLU A O 1
ATOM 1656 N N . HIS A 1 205 ? -0.046 -2.842 -19.510 1.00 94.69 205 HIS A N 1
ATOM 1657 C CA . HIS A 1 205 ? -0.969 -1.737 -19.232 1.00 94.69 205 HIS A CA 1
ATOM 1658 C C . HIS A 1 205 ? -0.446 -0.357 -19.673 1.00 94.69 205 HIS A C 1
ATOM 1660 O O . HIS A 1 205 ? -1.026 0.664 -19.307 1.00 94.69 205 HIS A O 1
ATOM 1666 N N . GLY A 1 206 ? 0.621 -0.303 -20.478 1.00 93.12 206 GLY A N 1
ATOM 1667 C CA . GLY A 1 206 ? 1.122 0.933 -21.086 1.00 93.12 206 GLY A CA 1
ATOM 1668 C C . GLY A 1 206 ? 2.174 1.688 -20.270 1.00 93.12 206 GLY A C 1
ATOM 1669 O O . GLY A 1 206 ? 2.343 2.894 -20.470 1.00 93.12 206 GLY A O 1
ATOM 1670 N N . ALA A 1 207 ? 2.875 1.021 -19.348 1.00 93.94 207 ALA A N 1
ATOM 1671 C CA . ALA A 1 207 ? 4.010 1.634 -18.662 1.00 93.94 207 ALA A CA 1
ATOM 1672 C C . ALA A 1 207 ? 5.154 1.951 -19.643 1.00 93.94 207 ALA A C 1
ATOM 1674 O O . ALA A 1 207 ? 5.578 1.092 -20.419 1.00 93.94 207 ALA A O 1
ATOM 1675 N N . ASP A 1 208 ? 5.676 3.175 -19.578 1.00 91.50 208 ASP A N 1
ATOM 1676 C CA . ASP A 1 208 ? 6.752 3.653 -20.441 1.00 91.50 208 ASP A CA 1
ATOM 1677 C C . ASP A 1 208 ? 8.125 3.198 -19.919 1.00 91.50 208 ASP A C 1
ATOM 1679 O O . ASP A 1 208 ? 8.611 3.641 -18.878 1.00 91.50 208 ASP A O 1
ATOM 1683 N N . MET A 1 209 ? 8.775 2.309 -20.675 1.00 89.88 209 MET A N 1
ATOM 1684 C CA . MET A 1 209 ? 10.122 1.805 -20.386 1.00 89.88 209 MET A CA 1
ATOM 1685 C C . MET A 1 209 ? 11.213 2.880 -20.532 1.00 89.88 209 MET A C 1
ATOM 1687 O O . MET A 1 209 ? 12.277 2.782 -19.911 1.00 89.88 209 MET A O 1
ATOM 1691 N N . GLY A 1 210 ? 10.975 3.876 -21.387 1.00 87.44 210 GLY A N 1
ATOM 1692 C CA . GLY A 1 210 ? 11.902 4.964 -21.683 1.00 87.44 210 GLY A CA 1
ATOM 1693 C C . GLY A 1 210 ? 11.771 6.154 -20.738 1.00 87.44 210 GLY A C 1
ATOM 1694 O O . GLY A 1 210 ? 12.656 7.013 -20.729 1.00 87.44 210 GLY A O 1
ATOM 1695 N N . ALA A 1 211 ? 10.711 6.200 -19.930 1.00 89.62 211 ALA A N 1
ATOM 1696 C CA . ALA A 1 211 ? 10.495 7.282 -18.992 1.00 89.62 211 ALA A CA 1
ATOM 1697 C C . ALA A 1 211 ? 11.643 7.380 -17.983 1.00 89.62 211 ALA A C 1
ATOM 1699 O O . ALA A 1 211 ? 12.129 6.386 -17.439 1.00 89.62 211 ALA A O 1
ATOM 1700 N N . ALA A 1 212 ? 12.078 8.612 -17.737 1.00 90.06 212 ALA A N 1
ATOM 1701 C CA . ALA A 1 212 ? 13.135 8.922 -16.793 1.00 90.06 212 ALA A CA 1
ATOM 1702 C C . ALA A 1 212 ? 12.562 9.651 -15.578 1.00 90.06 212 ALA A C 1
ATOM 1704 O O . ALA A 1 212 ? 11.679 10.502 -15.696 1.00 90.06 212 ALA A O 1
ATOM 1705 N N . ASN A 1 213 ? 13.094 9.335 -14.401 1.00 89.94 213 ASN A N 1
ATOM 1706 C CA . ASN A 1 213 ? 12.799 10.073 -13.179 1.00 89.94 213 ASN A CA 1
ATOM 1707 C C . ASN A 1 213 ? 13.516 11.448 -13.171 1.00 89.94 213 ASN A C 1
ATOM 1709 O O . ASN A 1 213 ? 14.238 11.800 -14.107 1.00 89.94 213 ASN A O 1
ATOM 1713 N N . CYS A 1 214 ? 13.378 12.240 -12.102 1.00 88.19 214 CYS A N 1
ATOM 1714 C CA . CYS A 1 214 ? 13.976 13.585 -12.029 1.00 88.19 214 CYS A CA 1
ATOM 1715 C C . CYS A 1 214 ? 15.520 13.606 -12.047 1.00 88.19 214 CYS A C 1
ATOM 1717 O O . CYS A 1 214 ? 16.127 14.664 -12.212 1.00 88.19 214 CYS A O 1
ATOM 1719 N N . VAL A 1 215 ? 16.163 12.448 -11.872 1.00 86.25 215 VAL A N 1
ATOM 1720 C CA . VAL A 1 215 ? 17.620 12.253 -11.923 1.00 86.25 215 VAL A CA 1
ATOM 1721 C C . VAL A 1 215 ? 18.040 11.641 -13.270 1.00 86.25 215 VAL A C 1
ATOM 1723 O O . VAL A 1 215 ? 19.174 11.201 -13.427 1.00 86.25 215 VAL A O 1
ATOM 1726 N N . GLY A 1 216 ? 17.145 11.582 -14.259 1.00 87.12 216 GLY A N 1
ATOM 1727 C CA . GLY A 1 216 ? 17.430 10.984 -15.565 1.00 87.12 216 GLY A CA 1
ATOM 1728 C C . GLY A 1 216 ? 17.523 9.454 -15.537 1.00 87.12 216 GLY A C 1
ATOM 1729 O O . GLY A 1 216 ? 17.905 8.847 -16.532 1.00 87.12 216 GLY A O 1
ATOM 1730 N N . MET A 1 217 ? 17.192 8.807 -14.415 1.00 89.81 217 MET A N 1
ATOM 1731 C CA . MET A 1 217 ? 17.258 7.351 -14.313 1.00 89.81 217 MET A CA 1
ATOM 1732 C C . MET A 1 217 ? 15.989 6.733 -14.898 1.00 89.81 217 MET A C 1
ATOM 1734 O O . MET A 1 217 ? 14.882 7.026 -14.450 1.00 89.81 217 MET A O 1
ATOM 1738 N N . THR A 1 218 ? 16.185 5.868 -15.885 1.00 92.19 218 THR A N 1
ATOM 1739 C CA . THR A 1 218 ? 15.158 5.026 -16.520 1.00 92.19 218 THR A CA 1
ATOM 1740 C C . THR A 1 218 ? 15.116 3.636 -15.889 1.00 92.19 218 THR A C 1
ATOM 1742 O O . THR A 1 218 ? 16.034 3.256 -15.157 1.00 92.19 218 THR A O 1
ATOM 1745 N N . ALA A 1 219 ? 14.126 2.813 -16.249 1.00 91.75 219 ALA A N 1
ATOM 1746 C CA . ALA A 1 219 ? 14.060 1.402 -15.850 1.00 91.75 219 ALA A CA 1
ATOM 1747 C C . ALA A 1 219 ? 15.365 0.630 -16.131 1.00 91.75 219 ALA A C 1
ATOM 1749 O O . ALA A 1 219 ? 15.772 -0.211 -15.330 1.00 91.75 219 ALA A O 1
ATOM 1750 N N . GLY A 1 220 ? 16.078 0.965 -17.212 1.00 90.06 220 GLY A N 1
ATOM 1751 C CA . GLY A 1 220 ? 17.395 0.393 -17.507 1.00 90.06 220 GLY A CA 1
ATOM 1752 C C . GLY A 1 220 ? 18.421 0.655 -16.405 1.00 90.06 220 GLY A C 1
ATOM 1753 O O . GLY A 1 220 ? 19.158 -0.255 -16.029 1.00 90.06 220 GLY A O 1
ATOM 1754 N N . HIS A 1 221 ? 18.458 1.872 -15.854 1.00 89.25 221 HIS A N 1
ATOM 1755 C CA . HIS A 1 221 ? 19.416 2.241 -14.805 1.00 89.25 221 HIS A CA 1
ATOM 1756 C C . HIS A 1 221 ? 19.149 1.446 -13.528 1.00 89.25 221 HIS A C 1
ATOM 1758 O O . HIS A 1 221 ? 20.070 0.868 -12.955 1.00 89.25 221 HIS A O 1
ATOM 1764 N N . TYR A 1 222 ? 17.875 1.324 -13.150 1.00 89.62 222 TYR A N 1
ATOM 1765 C CA . TYR A 1 222 ? 17.466 0.484 -12.027 1.00 89.62 222 TYR A CA 1
ATOM 1766 C C . TYR A 1 222 ? 17.816 -0.992 -12.258 1.00 89.62 222 TYR A C 1
ATOM 1768 O O . TYR A 1 222 ? 18.281 -1.648 -11.331 1.00 89.62 222 TYR A O 1
ATOM 1776 N N . ALA A 1 223 ? 17.665 -1.513 -13.483 1.00 89.69 223 ALA A N 1
ATOM 1777 C CA . ALA A 1 223 ? 18.049 -2.887 -13.815 1.00 89.69 223 ALA A CA 1
ATOM 1778 C C . ALA A 1 223 ? 19.550 -3.140 -13.599 1.00 89.69 223 ALA A C 1
ATOM 1780 O O . ALA A 1 223 ? 19.912 -4.168 -13.025 1.00 89.69 223 ALA A O 1
ATOM 1781 N N . ILE A 1 224 ? 20.415 -2.200 -13.997 1.00 88.19 224 ILE A N 1
ATOM 1782 C CA . ILE A 1 224 ? 21.859 -2.282 -13.731 1.00 88.19 224 ILE A CA 1
ATOM 1783 C C . ILE A 1 224 ? 22.149 -2.273 -12.230 1.00 88.19 224 ILE A C 1
ATOM 1785 O O . ILE A 1 224 ? 22.938 -3.097 -11.764 1.00 88.19 224 ILE A O 1
ATOM 1789 N N . ASP A 1 225 ? 21.492 -1.401 -11.464 1.00 86.88 225 ASP A N 1
ATOM 1790 C CA . ASP A 1 225 ? 21.687 -1.309 -10.012 1.00 86.88 225 ASP A CA 1
ATOM 1791 C C . ASP A 1 225 ? 21.265 -2.598 -9.282 1.00 86.88 225 ASP A C 1
ATOM 1793 O O . ASP A 1 225 ? 21.787 -2.913 -8.214 1.00 86.88 225 ASP A O 1
ATOM 1797 N N . THR A 1 226 ? 20.360 -3.393 -9.866 1.00 84.38 226 THR A N 1
ATOM 1798 C CA . THR A 1 226 ? 19.954 -4.685 -9.290 1.00 84.38 226 THR A CA 1
ATOM 1799 C C . THR A 1 226 ? 21.028 -5.780 -9.382 1.00 84.38 226 THR A C 1
ATOM 1801 O O . THR A 1 226 ? 20.925 -6.794 -8.679 1.00 84.38 226 THR A O 1
ATOM 1804 N N . ASN A 1 227 ? 22.030 -5.605 -10.254 1.00 83.44 227 ASN A N 1
ATOM 1805 C CA . ASN A 1 227 ? 23.023 -6.615 -10.634 1.00 83.44 227 ASN A CA 1
ATOM 1806 C C . ASN A 1 227 ? 22.403 -7.968 -11.047 1.00 83.44 227 ASN A C 1
ATOM 1808 O O . ASN A 1 227 ? 22.905 -9.037 -10.699 1.00 83.44 227 ASN A O 1
ATOM 1812 N N . ASP A 1 228 ? 21.259 -7.938 -11.736 1.00 85.12 228 ASP A N 1
ATOM 1813 C CA . ASP A 1 228 ? 20.614 -9.132 -12.279 1.00 85.12 228 ASP A CA 1
ATOM 1814 C C . ASP A 1 228 ? 20.556 -9.079 -13.808 1.00 85.12 228 ASP A C 1
ATOM 1816 O O . ASP A 1 228 ? 19.768 -8.342 -14.407 1.00 85.12 228 ASP A O 1
ATOM 1820 N N . LEU A 1 229 ? 21.366 -9.925 -14.448 1.00 85.88 229 LEU A N 1
ATOM 1821 C CA . LEU A 1 229 ? 21.418 -10.038 -15.904 1.00 85.88 229 LEU A CA 1
ATOM 1822 C C . LEU A 1 229 ? 20.053 -10.404 -16.503 1.00 85.88 229 LEU A C 1
ATOM 1824 O O . LEU A 1 229 ? 19.766 -10.014 -17.636 1.00 85.88 229 LEU A O 1
ATOM 1828 N N . HIS A 1 230 ? 19.212 -11.148 -15.778 1.00 89.44 230 HIS A N 1
ATOM 1829 C CA . HIS A 1 230 ? 17.894 -11.516 -16.281 1.00 89.44 230 HIS A CA 1
ATOM 1830 C C . HIS A 1 230 ? 16.979 -10.292 -16.394 1.00 89.44 230 HIS A C 1
ATOM 1832 O O . HIS A 1 230 ? 16.401 -10.063 -17.458 1.00 89.44 230 HIS A O 1
ATOM 1838 N N . THR A 1 231 ? 16.928 -9.464 -15.349 1.00 87.88 231 THR A N 1
ATOM 1839 C CA . THR A 1 231 ? 16.203 -8.186 -15.341 1.00 87.88 231 THR A CA 1
ATOM 1840 C C . THR A 1 231 ? 16.743 -7.215 -16.397 1.00 87.88 231 THR A C 1
ATOM 1842 O O . THR A 1 231 ? 15.958 -6.600 -17.117 1.00 87.88 231 THR A O 1
ATOM 1845 N N . VAL A 1 232 ? 18.067 -7.128 -16.578 1.00 87.69 232 VAL A N 1
ATOM 1846 C CA . VAL A 1 232 ? 18.679 -6.288 -17.627 1.00 87.69 232 VAL A CA 1
ATOM 1847 C C . VAL A 1 232 ? 18.267 -6.749 -19.026 1.00 87.69 232 VAL A C 1
ATOM 1849 O O . VAL A 1 232 ? 17.788 -5.943 -19.822 1.00 87.69 232 VAL A O 1
ATOM 1852 N N . LYS A 1 233 ? 18.385 -8.049 -19.326 1.00 88.19 233 LYS A N 1
ATOM 1853 C CA . LYS A 1 233 ? 17.939 -8.612 -20.613 1.00 88.19 233 LYS A CA 1
ATOM 1854 C C . LYS A 1 233 ? 16.452 -8.366 -20.850 1.00 88.19 233 LYS A C 1
ATOM 1856 O O . LYS A 1 233 ? 16.063 -8.066 -21.974 1.00 88.19 233 LYS A O 1
ATOM 1861 N N . TYR A 1 234 ? 15.637 -8.478 -19.802 1.00 90.56 234 TYR A N 1
ATOM 1862 C CA . TYR A 1 234 ? 14.208 -8.210 -19.882 1.00 90.56 234 TYR A CA 1
ATOM 1863 C C . TYR A 1 234 ? 13.925 -6.748 -20.253 1.00 90.56 234 TYR A C 1
ATOM 1865 O O . TYR A 1 234 ? 13.201 -6.501 -21.212 1.00 90.56 234 TYR A O 1
ATOM 1873 N N . VAL A 1 235 ? 14.533 -5.784 -19.558 1.00 88.19 235 VAL A N 1
ATOM 1874 C CA . VAL A 1 235 ? 14.343 -4.351 -19.839 1.00 88.19 235 VAL A CA 1
ATOM 1875 C C . VAL A 1 235 ? 14.794 -3.985 -21.256 1.00 88.19 235 VAL A C 1
ATOM 1877 O O . VAL A 1 235 ? 14.052 -3.328 -21.983 1.00 88.19 235 VAL A O 1
ATOM 1880 N N . LEU A 1 236 ? 15.961 -4.468 -21.690 1.00 87.25 236 LEU A N 1
ATOM 1881 C CA . LEU A 1 236 ? 16.465 -4.223 -23.046 1.00 87.25 236 LEU A CA 1
ATOM 1882 C C . LEU A 1 236 ? 15.578 -4.860 -24.124 1.00 87.25 236 LEU A C 1
ATOM 1884 O O . LEU A 1 236 ? 15.318 -4.246 -25.153 1.00 87.25 236 LEU A O 1
ATOM 1888 N N . GLY A 1 237 ? 15.063 -6.066 -23.871 1.00 89.25 237 GLY A N 1
ATOM 1889 C CA . GLY A 1 237 ? 14.134 -6.744 -24.777 1.00 89.25 237 GLY A CA 1
ATOM 1890 C C . GLY A 1 237 ? 12.763 -6.069 -24.897 1.00 89.25 237 GLY A C 1
ATOM 1891 O O . GLY A 1 237 ? 12.046 -6.345 -25.851 1.00 89.25 237 GLY A O 1
ATOM 1892 N N . ASN A 1 238 ? 12.404 -5.181 -23.964 1.00 88.31 238 ASN A N 1
ATOM 1893 C CA . ASN A 1 238 ? 11.118 -4.476 -23.923 1.00 88.31 238 ASN A CA 1
ATOM 1894 C C . ASN A 1 238 ? 11.269 -2.961 -24.178 1.00 88.31 238 ASN A C 1
ATOM 1896 O O . ASN A 1 238 ? 10.477 -2.165 -23.681 1.00 88.31 238 ASN A O 1
ATOM 1900 N N . GLY A 1 239 ? 12.287 -2.552 -24.946 1.00 83.12 239 GLY A N 1
ATOM 1901 C CA . GLY A 1 239 ? 12.438 -1.167 -25.415 1.00 83.12 239 GLY A CA 1
ATOM 1902 C C . GLY A 1 239 ? 13.305 -0.258 -24.537 1.00 83.12 239 GLY A C 1
ATOM 1903 O O . GLY A 1 239 ? 13.359 0.946 -24.778 1.00 83.12 239 GLY A O 1
ATOM 1904 N N . GLY A 1 240 ? 14.007 -0.801 -23.538 1.00 83.88 240 GLY A N 1
ATOM 1905 C CA . GLY A 1 240 ? 14.988 -0.043 -22.761 1.00 83.88 240 GLY A CA 1
ATOM 1906 C C . GLY A 1 240 ? 16.187 0.389 -23.614 1.00 83.88 240 GLY A C 1
ATOM 1907 O O . GLY A 1 240 ? 16.815 -0.435 -24.277 1.00 83.88 240 GLY A O 1
ATOM 1908 N N . SER A 1 241 ? 16.536 1.678 -23.572 1.00 82.00 241 SER A N 1
ATOM 1909 C CA . SER A 1 241 ? 17.691 2.215 -24.303 1.00 82.00 241 SER A CA 1
ATOM 1910 C C . SER A 1 241 ? 18.999 2.040 -23.523 1.00 82.00 241 SER A C 1
ATOM 1912 O O . SER A 1 241 ? 19.110 2.480 -22.378 1.00 82.00 241 SER A O 1
ATOM 1914 N N . LEU A 1 242 ? 20.013 1.453 -24.168 1.00 76.38 242 LEU A N 1
ATOM 1915 C CA . LEU A 1 242 ? 21.396 1.388 -23.660 1.00 76.38 242 LEU A CA 1
ATOM 1916 C C . LEU A 1 242 ? 22.082 2.760 -23.633 1.00 76.38 242 LEU A C 1
ATOM 1918 O O . LEU A 1 242 ? 22.979 2.996 -22.824 1.00 76.38 242 LEU A O 1
ATOM 1922 N N . GLU A 1 243 ? 21.631 3.662 -24.501 1.00 80.00 243 GLU A N 1
ATOM 1923 C CA . GLU A 1 243 ? 22.156 5.020 -24.644 1.00 80.00 243 GLU A CA 1
ATOM 1924 C C . GLU A 1 243 ? 21.461 6.014 -23.707 1.00 80.00 243 GLU A C 1
ATOM 1926 O O . GLU A 1 243 ? 21.755 7.210 -23.744 1.00 80.00 243 GLU A O 1
ATOM 1931 N N . ALA A 1 244 ? 20.527 5.544 -22.870 1.00 81.12 244 ALA A N 1
ATOM 1932 C CA . ALA A 1 244 ? 19.916 6.372 -21.844 1.00 81.12 244 ALA A CA 1
ATOM 1933 C C . ALA A 1 244 ? 21.008 6.928 -20.919 1.00 81.12 244 ALA A C 1
ATOM 1935 O O . ALA A 1 244 ? 21.914 6.200 -20.507 1.00 81.12 244 ALA A O 1
ATOM 1936 N N . ARG A 1 245 ? 20.913 8.226 -20.623 1.00 82.56 245 ARG A N 1
ATOM 1937 C CA . ARG A 1 245 ? 21.871 8.949 -19.789 1.00 82.56 245 ARG A CA 1
ATOM 1938 C C . ARG A 1 245 ? 21.202 9.414 -18.510 1.00 82.56 245 ARG A C 1
ATOM 1940 O O . ARG A 1 245 ? 20.164 10.069 -18.576 1.00 82.56 245 ARG A O 1
ATOM 1947 N N . ASP A 1 246 ? 21.819 9.112 -17.374 1.00 81.19 246 ASP A N 1
ATOM 1948 C CA . ASP A 1 246 ? 21.408 9.678 -16.091 1.00 81.19 246 ASP A CA 1
ATOM 1949 C C . ASP A 1 246 ? 21.896 11.130 -15.925 1.00 81.19 246 ASP A C 1
ATOM 1951 O O . ASP A 1 246 ? 22.522 11.719 -16.811 1.00 81.19 246 ASP A O 1
ATOM 1955 N N . ARG A 1 247 ? 21.614 11.744 -14.770 1.00 82.25 247 ARG A N 1
ATOM 1956 C CA . ARG A 1 247 ? 22.035 13.117 -14.443 1.00 82.25 247 ARG A CA 1
ATOM 1957 C C . ARG A 1 247 ? 23.552 13.329 -14.518 1.00 82.25 247 ARG A C 1
ATOM 1959 O O . ARG A 1 247 ? 23.983 14.458 -14.741 1.00 82.25 247 ARG A O 1
ATOM 1966 N N . CYS A 1 248 ? 24.354 12.279 -14.353 1.00 79.81 248 CYS A N 1
ATOM 1967 C CA . CYS A 1 248 ? 25.810 12.338 -14.489 1.00 79.81 248 CYS A CA 1
ATOM 1968 C C . CYS A 1 248 ? 26.260 12.238 -15.957 1.00 79.81 248 CYS A C 1
ATOM 1970 O O . CYS A 1 248 ? 27.456 12.191 -16.234 1.00 79.81 248 CYS A O 1
ATOM 1972 N N . SER A 1 249 ? 25.315 12.213 -16.906 1.00 81.62 249 SER A N 1
ATOM 1973 C CA . SER A 1 249 ? 25.541 11.899 -18.320 1.00 81.62 249 SER A CA 1
ATOM 1974 C C . SER A 1 249 ? 26.158 10.516 -18.541 1.00 81.62 249 SER A C 1
ATOM 1976 O O . SER A 1 249 ? 26.729 10.257 -19.603 1.00 81.62 249 SER A O 1
ATOM 1978 N N . TRP A 1 250 ? 26.051 9.619 -17.557 1.00 83.38 250 TRP A N 1
ATOM 1979 C CA . TRP A 1 250 ? 26.559 8.264 -17.688 1.00 83.38 250 TRP A CA 1
ATOM 1980 C C . TRP A 1 250 ? 25.590 7.444 -18.517 1.00 83.38 250 TRP A C 1
ATOM 1982 O O . TRP A 1 250 ? 24.395 7.410 -18.238 1.00 83.38 250 TRP A O 1
ATOM 1992 N N . THR A 1 251 ? 26.120 6.776 -19.539 1.00 83.12 251 THR A N 1
ATOM 1993 C CA . THR A 1 251 ? 25.362 5.756 -20.259 1.00 83.12 251 THR A CA 1
ATOM 1994 C C . THR A 1 251 ? 25.160 4.536 -19.372 1.00 83.12 251 THR A C 1
ATOM 1996 O O . THR A 1 251 ? 25.909 4.298 -18.416 1.00 83.12 251 THR A O 1
ATOM 1999 N N . LEU A 1 252 ? 24.183 3.709 -19.738 1.00 79.06 252 LEU A N 1
ATOM 2000 C CA . LEU A 1 252 ? 23.877 2.476 -19.024 1.00 79.06 252 LEU A CA 1
ATOM 2001 C C . LEU A 1 252 ? 25.113 1.575 -18.846 1.00 79.06 252 LEU A C 1
ATOM 2003 O O . LEU A 1 252 ? 25.354 1.027 -17.769 1.00 79.06 252 LEU A O 1
ATOM 2007 N N . ILE A 1 253 ? 25.927 1.473 -19.902 1.00 78.38 253 ILE A N 1
ATOM 2008 C CA . ILE A 1 253 ? 27.174 0.697 -19.923 1.00 78.38 253 ILE A CA 1
ATOM 2009 C C . ILE A 1 253 ? 28.213 1.302 -18.974 1.00 78.38 253 ILE A C 1
ATOM 2011 O O . ILE A 1 253 ? 28.843 0.569 -18.213 1.00 78.38 253 ILE A O 1
ATOM 2015 N N . PHE A 1 254 ? 28.380 2.629 -18.980 1.00 82.06 254 PHE A N 1
ATOM 2016 C CA . PHE A 1 254 ? 29.346 3.289 -18.101 1.00 82.06 254 PHE A CA 1
ATOM 2017 C C . PHE A 1 254 ? 28.994 3.074 -16.624 1.00 82.06 254 PHE A C 1
ATOM 2019 O O . PHE A 1 254 ? 29.864 2.726 -15.827 1.00 82.06 254 PHE A O 1
ATOM 2026 N N . ARG A 1 255 ? 27.708 3.184 -16.266 1.00 83.00 255 ARG A N 1
ATOM 2027 C CA . ARG A 1 255 ? 27.221 2.909 -14.906 1.00 83.00 255 ARG A CA 1
ATOM 2028 C C . ARG A 1 255 ? 27.432 1.452 -14.499 1.00 83.00 255 ARG A C 1
ATOM 2030 O O . ARG A 1 255 ? 27.860 1.203 -13.377 1.00 83.00 255 ARG A O 1
ATOM 2037 N N . ALA A 1 256 ? 27.190 0.498 -15.401 1.00 80.31 256 ALA A N 1
ATOM 2038 C CA . ALA A 1 256 ? 27.428 -0.920 -15.130 1.00 80.31 256 ALA A CA 1
ATOM 2039 C C . ALA A 1 256 ? 28.905 -1.210 -14.821 1.00 80.31 256 ALA A C 1
ATOM 2041 O O . ALA A 1 256 ? 29.202 -1.962 -13.897 1.00 80.31 256 ALA A O 1
ATOM 2042 N N . ILE A 1 257 ? 29.826 -0.574 -15.551 1.00 81.38 257 ILE A N 1
ATOM 2043 C CA . ILE A 1 257 ? 31.266 -0.687 -15.293 1.00 81.38 257 ILE A CA 1
ATOM 2044 C C . ILE A 1 257 ? 31.630 -0.000 -13.970 1.00 81.38 257 ILE A C 1
ATOM 2046 O O . ILE A 1 257 ? 32.347 -0.577 -13.162 1.00 81.38 257 ILE A O 1
ATOM 2050 N N . TYR A 1 258 ? 31.136 1.210 -13.713 1.00 77.50 258 TYR A N 1
ATOM 2051 C CA . TYR A 1 258 ? 31.497 1.965 -12.511 1.00 77.50 258 TYR A CA 1
ATOM 2052 C C . TYR A 1 258 ? 30.987 1.311 -11.216 1.00 77.50 258 TYR A C 1
ATOM 2054 O O . TYR A 1 258 ? 31.747 1.150 -10.263 1.00 77.50 258 TYR A O 1
ATOM 2062 N N . MET A 1 259 ? 29.718 0.891 -11.191 1.00 72.25 259 MET A N 1
ATOM 2063 C CA . MET A 1 259 ? 29.063 0.356 -9.991 1.00 72.25 259 MET A CA 1
ATOM 2064 C C . MET A 1 259 ? 29.517 -1.065 -9.631 1.00 72.25 259 MET A C 1
ATOM 2066 O O . MET A 1 259 ? 29.496 -1.423 -8.456 1.00 72.25 259 MET A O 1
ATOM 2070 N N . HIS A 1 260 ? 29.935 -1.871 -10.617 1.00 69.44 260 HIS A N 1
ATOM 2071 C CA . HIS A 1 260 ? 30.234 -3.299 -10.418 1.00 69.44 260 HIS A CA 1
ATOM 2072 C C . HIS A 1 260 ? 31.719 -3.664 -10.564 1.00 69.44 260 HIS A C 1
ATOM 2074 O O . HIS A 1 260 ? 32.069 -4.828 -10.392 1.00 69.44 260 HIS A O 1
ATOM 2080 N N . ASN A 1 261 ? 32.597 -2.691 -10.844 1.00 55.41 261 ASN A N 1
ATOM 2081 C CA . ASN A 1 261 ? 34.046 -2.901 -10.998 1.00 55.41 261 ASN A CA 1
ATOM 2082 C C . ASN A 1 261 ? 34.897 -2.155 -9.942 1.00 55.41 261 ASN A C 1
ATOM 2084 O O . ASN A 1 261 ? 36.120 -2.281 -9.943 1.00 55.41 261 ASN A O 1
ATOM 2088 N N . TYR A 1 262 ? 34.274 -1.431 -8.999 1.00 45.09 262 TYR A N 1
ATOM 2089 C CA . TYR A 1 262 ? 34.942 -0.863 -7.821 1.00 45.09 262 TYR A CA 1
ATOM 2090 C C . TYR A 1 262 ? 34.316 -1.391 -6.518 1.00 45.09 262 TYR A C 1
ATOM 2092 O O . TYR A 1 262 ? 33.129 -1.161 -6.279 1.00 45.09 262 TYR A O 1
ATOM 2100 N N . PRO A 1 263 ? 35.078 -2.058 -5.625 1.00 34.94 263 PRO A N 1
ATOM 2101 C CA . PRO A 1 263 ? 34.627 -2.264 -4.255 1.00 34.94 263 PRO A CA 1
ATOM 2102 C C . PRO A 1 263 ? 34.438 -0.898 -3.573 1.00 34.94 263 PRO A C 1
ATOM 2104 O O . PRO A 1 263 ? 35.253 0.009 -3.721 1.00 34.94 263 PRO A O 1
ATOM 2107 N N . LEU A 1 264 ? 33.333 -0.771 -2.838 1.00 38.16 264 LEU A N 1
ATOM 2108 C CA . LEU A 1 264 ? 32.808 0.405 -2.131 1.00 38.16 264 LEU A CA 1
ATOM 2109 C C . LEU A 1 264 ? 33.798 1.088 -1.155 1.00 38.16 264 LEU A C 1
ATOM 2111 O O . LEU A 1 264 ? 33.603 1.033 0.059 1.00 38.16 264 LEU A O 1
ATOM 2115 N N . SER A 1 265 ? 34.842 1.768 -1.634 1.00 35.09 265 SER A N 1
ATOM 2116 C CA . SER A 1 265 ? 35.757 2.502 -0.740 1.00 35.09 265 SER A CA 1
ATOM 2117 C C . SER A 1 265 ? 36.218 3.881 -1.207 1.00 35.09 265 SER A C 1
ATOM 2119 O O . SER A 1 265 ? 36.953 4.529 -0.465 1.00 35.09 265 SER A O 1
ATOM 2121 N N . ILE A 1 266 ? 35.771 4.405 -2.354 1.00 35.69 266 ILE A N 1
ATOM 2122 C CA . ILE A 1 266 ? 36.220 5.734 -2.811 1.00 35.69 266 ILE A CA 1
ATOM 2123 C C . ILE A 1 266 ? 35.062 6.537 -3.405 1.00 35.69 266 ILE A C 1
ATOM 2125 O O . ILE A 1 266 ? 34.992 6.785 -4.599 1.00 35.69 266 ILE A O 1
ATOM 2129 N N . CYS A 1 267 ? 34.140 6.945 -2.540 1.00 33.38 267 CYS A N 1
ATOM 2130 C CA . CYS A 1 267 ? 33.360 8.175 -2.702 1.00 33.38 267 CYS A CA 1
ATOM 2131 C C . CYS A 1 267 ? 33.064 8.747 -1.307 1.00 33.38 267 CYS A C 1
ATOM 2133 O O . CYS A 1 267 ? 31.921 8.941 -0.902 1.00 33.38 267 CYS A O 1
ATOM 2135 N N . ARG A 1 268 ? 34.125 8.983 -0.527 1.00 36.59 268 ARG A N 1
ATOM 2136 C CA . ARG A 1 268 ? 34.124 10.100 0.420 1.00 36.59 268 ARG A CA 1
ATOM 2137 C C . ARG A 1 268 ? 34.852 11.255 -0.251 1.00 36.59 268 ARG A C 1
ATOM 2139 O O . ARG A 1 268 ? 35.974 11.065 -0.704 1.00 36.59 268 ARG A O 1
ATOM 2146 N N . SER A 1 269 ? 34.172 12.401 -0.239 1.00 35.31 269 SER A N 1
ATOM 2147 C CA . SER A 1 269 ? 34.644 13.763 -0.513 1.00 35.31 269 SER A CA 1
ATOM 2148 C C . SER A 1 269 ? 35.301 14.014 -1.869 1.00 35.31 269 SER A C 1
ATOM 2150 O O . SER A 1 269 ? 36.429 13.591 -2.090 1.00 35.31 269 SER A O 1
ATOM 2152 N N . THR A 1 270 ? 34.652 14.847 -2.682 1.00 37.62 270 THR A N 1
ATOM 2153 C CA . THR A 1 270 ? 34.976 16.287 -2.743 1.00 37.62 270 THR A CA 1
ATOM 2154 C C . THR A 1 270 ? 33.736 17.068 -3.130 1.00 37.62 270 THR A C 1
ATOM 2156 O O . THR A 1 270 ? 33.089 16.642 -4.112 1.00 37.62 270 THR A O 1
#

Sequence (270 aa):
MTTSLTSEKLLHADAHFRVYLTKQTTSTIGFRWDFTEPLAEPFDLFKVEKCYSCKRNLWDVVHWGTGWSVVVRSLEQNLCYSFRINVLRQNEEDGRFLYLRKSEVFKSFTLPDVPSTLSVFRAVRKSQPALIRKLLSIKPALVNVPVHGETLLYQAVRNGNLEVIDLLLEFGADVNLGMPCNAEMPLHLAVYNKNIKIARHLIEHGADMGAANCVGMTAGHYAIDTNDLHTVKYVLGNGGSLEARDRCSWTLIFRAIYMHNYPLSICRST

Organism: Culex quinquefasciatus (NCBI:txid7176)

InterPro domains:
  IPR002110 Ankyrin repeat [PF12796] (122-211)
  IPR002110 Ankyrin repeat [PR01415] (149-164)
  IPR002110 Ankyrin repeat [PR01415] (198-212)
  IPR002110 Ankyrin repeat [PS50088] (148-176)
  IPR002110 Ankyrin repeat [PS50088] (182-214)
  IPR002110 Ankyrin repeat [PS50088] (215-247)
  IPR002110 Ankyrin repeat [SM00248] (148-177)
  IPR002110 Ankyrin repeat [SM00248] (182-211)
  IPR002110 Ankyrin repeat [SM00248] (215-244)
  IPR036770 Ankyrin repeat-containing domain superfamily [G3DSA:1.25.40.20] (119-267)
  IPR036770 Ankyrin repeat-containing domain superfamily [SSF48403] (120-263)
  IPR051637 Ankyrin repeat domain-containing protein 49 [PTHR24180] (120-223)

pLDDT: mean 82.69, std 13.96, range [26.08, 96.19]